Protein AF-A0A0K0D486-F1 (afdb_monomer_lite)

InterPro domains:
  IPR005821 Ion transport domain [PF00520] (15-83)
  IPR005821 Ion transport domain [PF00520] (132-305)
  IPR027359 Voltage-dependent channel domain superfamily [G3DSA:1.20.120.350] (118-205)
  IPR028823 Sodium leak channel NALCN [PTHR46141] (129-324)

Secondary structure (DSSP, 8-state):
------HHHH-SSS--SSHHHHHHHHHHHHTTSSHHHHHHHHHHHS-HHHHHHHHHHHIIIIIIIIHHHHHHHHHHHHHHHHHHHHHHHTTS---PPP--PPPP---SS--------------STHHHHHHHHHHHHHHHHHHHHHHHH-HHHHTTSHHHHHHHHHHHHHHHHTSHHHHTTTSSHHHHHGGGGGGGGG-HHHHHHHHHHT-TTHHHHHHHHHHHHHHHHHHHHHHHHHTT-TT-GGGSS--SS-HHHHHHHHHHHS-TTTHHHHHHHHHHHHHHIIIIIHHHHHHHHHHHHSPPHHHHHHHHHHHHHHHHHHHHHHHHHHHTT-

Radius of gyration: 29.39 Å; chains: 1; bounding box: 69×77×77 Å

Sequence (334 aa):
MRLNLNAKAEGFYGMFNDFGASVFTVYLAASEEGWVYVLYDCMDSLPSHLAFVYFLTLIFFLAWLVKNVFIAVITETFAEIRVQFSEMWQKKDVTLDEEFGQRLEKYDDGWRLIRLDADVNYEGPKHALQTVGFTLLFNLECLIKISCYGLRNFLRRGIFKFEMILCIGSSINAIKYFYDRNYFTYFQAFRLLRLIKASPILEDFVWKIFSPGKKLGGLVIFTITFVIIASAISLQLFYAVPNLYHFHTFPQEGWTDFVVEVLRATDDKLVPFVAIYFVAYHLFVTLIVLSLFVAVILDNLEMDEELKKVKQLRAREAVRDFYEFLFLLEQRKS

Structure (mmCIF, N/CA/C/O backbone):
data_AF-A0A0K0D486-F1
#
_entry.id   AF-A0A0K0D486-F1
#
loop_
_atom_site.group_PDB
_atom_site.id
_atom_site.type_symbol
_atom_site.label_atom_id
_atom_site.label_alt_id
_atom_site.label_comp_id
_atom_site.label_asym_id
_atom_site.label_entity_id
_atom_site.label_seq_id
_atom_site.pdbx_PDB_ins_code
_atom_site.Cartn_x
_atom_site.Cartn_y
_atom_site.Cartn_z
_atom_site.occupancy
_atom_site.B_iso_or_equiv
_atom_site.auth_seq_id
_atom_site.auth_comp_id
_atom_site.auth_asym_id
_atom_site.auth_atom_id
_atom_site.pdbx_PDB_model_num
ATOM 1 N N . MET A 1 1 ? 13.318 -0.871 -41.758 1.00 37.50 1 MET A N 1
ATOM 2 C CA . MET A 1 1 ? 14.575 -0.235 -41.308 1.00 37.50 1 MET A CA 1
ATOM 3 C C . MET A 1 1 ? 14.602 -0.401 -39.794 1.00 37.50 1 MET A C 1
ATOM 5 O O . MET A 1 1 ? 13.698 0.121 -39.161 1.00 37.50 1 MET A O 1
ATOM 9 N N . ARG A 1 2 ? 15.489 -1.228 -39.217 1.00 39.44 2 ARG A N 1
ATOM 10 C CA . ARG A 1 2 ? 15.592 -1.333 -37.747 1.00 39.44 2 ARG A CA 1
ATOM 11 C C . ARG A 1 2 ? 16.370 -0.114 -37.259 1.00 39.44 2 ARG A C 1
ATOM 13 O O . ARG A 1 2 ? 17.530 0.040 -37.631 1.00 39.44 2 ARG A O 1
ATOM 20 N N . LEU A 1 3 ? 15.712 0.771 -36.520 1.00 50.53 3 LEU A N 1
ATOM 21 C CA . LEU A 1 3 ? 16.379 1.874 -35.837 1.00 50.53 3 LEU A CA 1
ATOM 22 C C . LEU A 1 3 ? 17.171 1.256 -34.681 1.00 50.53 3 LEU A C 1
ATOM 24 O O . LEU A 1 3 ? 16.592 0.584 -33.839 1.00 50.53 3 LEU A O 1
ATOM 28 N N . ASN A 1 4 ? 18.495 1.397 -34.700 1.00 49.31 4 ASN A N 1
ATOM 29 C CA . ASN A 1 4 ? 19.362 0.929 -33.622 1.00 49.31 4 ASN A CA 1
ATOM 30 C C . ASN A 1 4 ? 19.390 2.025 -32.550 1.00 49.31 4 ASN A C 1
ATOM 32 O O . ASN A 1 4 ? 20.193 2.957 -32.633 1.00 49.31 4 ASN A O 1
ATOM 36 N N . LEU A 1 5 ? 18.419 1.985 -31.642 1.00 58.84 5 LEU A N 1
ATOM 37 C CA . LEU A 1 5 ? 18.292 2.936 -30.546 1.00 58.84 5 LEU A CA 1
ATOM 38 C C . LEU A 1 5 ? 19.016 2.372 -29.317 1.00 58.84 5 LEU A C 1
ATOM 40 O O . LEU A 1 5 ? 18.973 1.180 -29.036 1.00 58.84 5 LEU A O 1
ATOM 44 N N . ASN A 1 6 ? 19.729 3.235 -28.594 1.00 62.09 6 ASN A N 1
ATOM 45 C CA . ASN A 1 6 ? 20.376 2.852 -27.338 1.00 62.09 6 ASN A CA 1
ATOM 46 C C . ASN A 1 6 ? 19.300 2.623 -26.255 1.00 62.09 6 ASN A C 1
ATOM 48 O O . ASN A 1 6 ? 18.245 3.252 -26.315 1.00 62.09 6 ASN A O 1
ATOM 52 N N . ALA A 1 7 ? 19.563 1.804 -25.231 1.00 59.50 7 ALA A N 1
ATOM 53 C CA . ALA A 1 7 ? 18.583 1.441 -24.194 1.00 59.50 7 ALA A CA 1
ATOM 54 C C . ALA A 1 7 ? 17.940 2.652 -23.485 1.00 59.50 7 ALA A C 1
ATOM 56 O O . ALA A 1 7 ? 16.775 2.629 -23.091 1.00 59.50 7 ALA A O 1
ATOM 57 N N . LYS A 1 8 ? 18.677 3.765 -23.407 1.00 61.06 8 LYS A N 1
ATOM 58 C CA . LYS A 1 8 ? 18.183 5.055 -22.905 1.00 61.06 8 LYS A CA 1
ATOM 59 C C . LYS A 1 8 ? 17.088 5.692 -23.767 1.00 61.06 8 LYS A C 1
ATOM 61 O O . LYS A 1 8 ? 16.256 6.415 -23.232 1.00 61.06 8 LYS A O 1
ATOM 66 N N . ALA A 1 9 ? 17.094 5.436 -25.074 1.00 56.25 9 ALA A N 1
ATOM 67 C CA . ALA A 1 9 ? 16.133 5.966 -26.037 1.00 56.25 9 ALA A CA 1
ATOM 68 C C . ALA A 1 9 ? 14.899 5.062 -26.217 1.00 56.25 9 ALA A C 1
ATOM 70 O O . ALA A 1 9 ? 13.822 5.583 -26.486 1.00 56.25 9 ALA A O 1
ATOM 71 N N . GLU A 1 10 ? 15.033 3.742 -26.043 1.00 60.53 10 GLU A N 1
ATOM 72 C CA . GLU A 1 10 ? 13.899 2.796 -26.097 1.00 60.53 10 GLU A CA 1
ATOM 73 C C . GLU A 1 10 ? 13.124 2.738 -24.769 1.00 60.53 10 GLU A C 1
ATOM 75 O O . GLU A 1 10 ? 11.923 2.492 -24.753 1.00 60.53 10 GLU A O 1
ATOM 80 N N . GLY A 1 11 ? 13.785 3.053 -23.648 1.00 61.91 11 GLY A N 1
ATOM 81 C CA . GLY A 1 11 ? 13.233 2.839 -22.315 1.00 61.91 11 GLY A CA 1
ATOM 82 C C . GLY A 1 11 ? 13.546 1.444 -21.793 1.00 61.91 11 GLY A C 1
ATOM 83 O O . GLY A 1 11 ? 13.617 0.481 -22.542 1.00 61.91 11 GLY A O 1
ATOM 84 N N . PHE A 1 12 ? 13.727 1.330 -20.477 1.00 67.38 12 PHE A N 1
ATOM 85 C CA . PHE A 1 12 ? 14.060 0.058 -19.822 1.00 67.38 12 PHE A CA 1
ATOM 86 C C . PHE A 1 12 ? 12.856 -0.901 -19.690 1.00 67.38 12 PHE A C 1
ATOM 88 O O . PHE A 1 12 ? 12.951 -1.914 -19.000 1.00 67.38 12 PHE A O 1
ATOM 95 N N . TYR A 1 13 ? 11.730 -0.591 -20.338 1.00 65.50 13 TYR A N 1
ATOM 96 C CA . TYR A 1 13 ? 10.534 -1.428 -20.383 1.00 65.50 13 TYR A CA 1
ATOM 97 C C . TYR A 1 13 ? 10.581 -2.406 -21.552 1.00 65.50 13 TYR A C 1
ATOM 99 O O . TYR A 1 13 ? 11.042 -2.061 -22.634 1.00 65.50 13 TYR A O 1
ATOM 107 N N . GLY A 1 14 ? 10.081 -3.627 -21.343 1.00 66.19 14 GLY A N 1
ATOM 108 C CA . GLY A 1 14 ? 9.908 -4.593 -22.433 1.00 66.19 14 GLY A CA 1
ATOM 109 C C . GLY A 1 14 ? 11.208 -5.068 -23.083 1.00 66.19 14 GLY A C 1
ATOM 110 O O . GLY A 1 14 ? 11.180 -5.617 -24.183 1.00 66.19 14 GLY A O 1
ATOM 111 N N . MET A 1 15 ? 12.354 -4.880 -22.423 1.00 78.56 15 MET A N 1
ATOM 112 C CA . MET A 1 15 ? 13.649 -5.271 -22.968 1.00 78.56 15 MET A CA 1
ATOM 113 C C . MET A 1 15 ? 13.912 -6.759 -22.727 1.00 78.56 15 MET A C 1
ATOM 115 O O . MET A 1 15 ? 14.294 -7.175 -21.635 1.00 78.56 15 MET A O 1
ATOM 119 N N . PHE A 1 16 ? 13.775 -7.562 -23.783 1.00 83.19 16 PHE A N 1
ATOM 120 C CA . PHE A 1 16 ? 14.087 -8.999 -23.780 1.00 83.19 16 PHE A CA 1
ATOM 121 C C . PHE A 1 16 ? 15.398 -9.335 -24.518 1.00 83.19 16 PHE A C 1
ATOM 123 O O . PHE A 1 16 ? 15.626 -10.484 -24.890 1.00 83.19 16 PHE A O 1
ATOM 130 N N . ASN A 1 17 ? 16.259 -8.336 -24.738 1.00 82.50 17 ASN A N 1
ATOM 131 C CA . ASN A 1 17 ? 17.483 -8.468 -25.539 1.00 82.50 17 ASN A CA 1
ATOM 132 C C . ASN A 1 17 ? 18.619 -9.180 -24.786 1.00 82.50 17 ASN A C 1
ATOM 134 O O . ASN A 1 17 ? 19.367 -9.949 -25.383 1.00 82.50 17 ASN A O 1
ATOM 138 N N . ASP A 1 18 ? 18.711 -8.948 -23.475 1.00 85.50 18 ASP A N 1
ATOM 139 C CA . ASP A 1 18 ? 19.720 -9.525 -22.589 1.00 85.50 18 ASP A CA 1
ATOM 140 C C . ASP A 1 18 ? 19.056 -10.236 -21.412 1.00 85.50 18 ASP A C 1
ATOM 142 O O . ASP A 1 18 ? 17.986 -9.833 -20.950 1.00 85.50 18 ASP A O 1
ATOM 146 N N . PHE A 1 19 ? 19.725 -11.251 -20.856 1.00 86.50 19 PHE A N 1
ATOM 147 C CA . PHE A 1 19 ? 19.196 -11.994 -19.708 1.00 86.50 19 PHE A CA 1
ATOM 148 C C . PHE A 1 19 ? 18.870 -11.069 -18.524 1.00 86.50 19 PHE A C 1
ATOM 150 O O . PHE A 1 19 ? 17.765 -11.129 -17.991 1.00 86.50 19 PHE A O 1
ATOM 157 N N . GLY A 1 20 ? 19.779 -10.157 -18.160 1.00 85.25 20 GLY A N 1
ATOM 158 C CA . GLY A 1 20 ? 19.555 -9.221 -17.052 1.00 85.25 20 GLY A CA 1
ATOM 159 C C . GLY A 1 20 ? 18.366 -8.280 -17.283 1.00 85.25 20 GLY A C 1
ATOM 160 O O . GLY A 1 20 ? 17.543 -8.103 -16.387 1.00 85.25 20 GLY A O 1
ATOM 161 N N . ALA A 1 21 ? 18.231 -7.739 -18.497 1.00 84.25 21 ALA A N 1
ATOM 162 C CA . ALA A 1 21 ? 17.115 -6.870 -18.869 1.00 84.25 21 ALA A CA 1
ATOM 163 C C . ALA A 1 21 ? 15.776 -7.634 -18.902 1.00 84.25 21 ALA A C 1
ATOM 165 O O . ALA A 1 21 ? 14.756 -7.119 -18.440 1.00 84.25 21 ALA A O 1
ATOM 166 N N . SER A 1 22 ? 15.800 -8.895 -19.354 1.00 90.31 22 SER A N 1
ATOM 167 C CA . SER A 1 22 ? 14.622 -9.769 -19.367 1.00 90.31 22 SER A CA 1
ATOM 168 C C . SER A 1 22 ? 14.144 -10.103 -17.952 1.00 90.31 22 SER A C 1
ATOM 170 O O . SER A 1 22 ? 12.954 -9.997 -17.670 1.00 90.31 22 SER A O 1
ATOM 172 N N . VAL A 1 23 ? 15.064 -10.415 -17.030 1.00 90.62 23 VAL A N 1
ATOM 173 C CA . VAL A 1 23 ? 14.745 -10.674 -15.618 1.00 90.62 23 VAL A CA 1
ATOM 174 C C . VAL A 1 23 ? 14.181 -9.419 -14.957 1.00 90.62 23 VAL A C 1
ATOM 176 O O . VAL A 1 23 ? 13.196 -9.506 -14.228 1.00 90.62 23 VAL A O 1
ATOM 179 N N . PHE A 1 24 ? 14.762 -8.251 -15.239 1.00 89.94 24 PHE A N 1
ATOM 180 C CA . PHE A 1 24 ? 14.253 -6.980 -14.734 1.00 89.94 24 PHE A CA 1
ATOM 181 C C . PHE A 1 24 ? 12.835 -6.695 -15.250 1.00 89.94 24 PHE A C 1
ATOM 183 O O . PHE A 1 24 ? 11.946 -6.426 -14.450 1.00 89.94 24 PHE A O 1
ATOM 190 N N . THR A 1 25 ? 12.582 -6.866 -16.550 1.00 89.56 25 THR A N 1
ATOM 191 C CA . THR A 1 25 ? 11.247 -6.697 -17.151 1.00 89.56 25 THR A CA 1
ATOM 192 C C . THR A 1 25 ? 10.221 -7.667 -16.556 1.00 89.56 25 THR A C 1
ATOM 194 O O . THR A 1 25 ? 9.106 -7.262 -16.232 1.00 89.56 25 THR A O 1
ATOM 197 N N . VAL A 1 26 ? 10.589 -8.939 -16.362 1.00 92.19 26 VAL A N 1
ATOM 198 C CA . VAL A 1 26 ? 9.729 -9.942 -15.708 1.00 92.19 26 VAL A CA 1
ATOM 199 C C . VAL A 1 26 ? 9.422 -9.550 -14.265 1.00 92.19 26 VAL A C 1
ATOM 201 O O . VAL A 1 26 ? 8.288 -9.713 -13.824 1.00 92.19 26 VAL A O 1
ATOM 204 N N . TYR A 1 27 ? 10.401 -9.010 -13.540 1.00 91.50 27 TYR A N 1
ATOM 205 C CA . TYR A 1 27 ? 10.202 -8.521 -12.180 1.00 91.50 27 TYR A CA 1
ATOM 206 C C . TYR A 1 27 ? 9.243 -7.323 -12.123 1.00 91.50 27 TYR A C 1
ATOM 208 O O . TYR A 1 27 ? 8.318 -7.344 -11.313 1.00 91.50 27 TYR A O 1
ATOM 216 N N . LEU A 1 28 ? 9.414 -6.324 -13.000 1.00 89.62 28 LEU A N 1
ATOM 217 C CA . LEU A 1 28 ? 8.472 -5.202 -13.115 1.00 89.62 28 LEU A CA 1
ATOM 218 C C . LEU A 1 28 ? 7.064 -5.708 -13.459 1.00 89.62 28 LEU A C 1
ATOM 220 O O . LEU A 1 28 ? 6.081 -5.267 -12.880 1.00 89.62 28 LEU A O 1
ATOM 224 N N . ALA A 1 29 ? 6.952 -6.699 -14.348 1.00 90.50 29 ALA A N 1
ATOM 225 C CA . ALA A 1 29 ? 5.653 -7.267 -14.680 1.00 90.50 29 ALA A CA 1
ATOM 226 C C . ALA A 1 29 ? 5.013 -8.016 -13.494 1.00 90.50 29 ALA A C 1
ATOM 228 O O . ALA A 1 29 ? 3.814 -7.895 -13.245 1.00 90.50 29 ALA A O 1
ATOM 229 N N . ALA A 1 30 ? 5.816 -8.760 -12.729 1.00 90.81 30 ALA A N 1
ATOM 230 C CA . ALA A 1 30 ? 5.373 -9.512 -11.558 1.00 90.81 30 ALA A CA 1
ATOM 231 C C . ALA A 1 30 ? 4.921 -8.623 -10.385 1.00 90.81 30 ALA A C 1
ATOM 233 O O . ALA A 1 30 ? 4.213 -9.111 -9.503 1.00 90.81 30 ALA A O 1
ATOM 234 N N . SER A 1 31 ? 5.292 -7.336 -10.360 1.00 88.94 31 SER A N 1
ATOM 235 C CA . SER A 1 31 ? 4.777 -6.383 -9.370 1.00 88.94 31 SER A CA 1
ATOM 236 C C . SER A 1 31 ? 3.375 -5.862 -9.688 1.00 88.94 31 SER A C 1
ATOM 238 O O . SER A 1 31 ? 2.850 -5.086 -8.898 1.00 88.94 31 SER A O 1
ATOM 240 N N . GLU A 1 32 ? 2.774 -6.289 -10.805 1.00 89.56 32 GLU A N 1
ATOM 241 C CA . GLU A 1 32 ? 1.428 -5.897 -11.252 1.00 89.56 32 GLU A CA 1
ATOM 242 C C . GLU A 1 32 ? 1.313 -4.414 -11.657 1.00 89.56 32 GLU A C 1
ATOM 244 O O . GLU A 1 32 ? 0.209 -3.905 -11.837 1.00 89.56 32 GLU A O 1
ATOM 249 N N . GLU A 1 33 ? 2.441 -3.743 -11.908 1.00 86.06 33 GLU A N 1
ATOM 250 C CA . GLU A 1 33 ? 2.504 -2.354 -12.381 1.00 86.06 33 GLU A CA 1
ATOM 251 C C . GLU A 1 33 ? 3.173 -2.286 -13.760 1.00 86.06 33 GLU A C 1
ATOM 253 O O . GLU A 1 33 ? 4.167 -2.960 -14.013 1.00 86.06 33 GLU A O 1
ATOM 258 N N . GLY A 1 34 ? 2.597 -1.527 -14.698 1.00 83.19 34 GLY A N 1
ATOM 259 C CA . GLY A 1 34 ? 3.157 -1.325 -16.045 1.00 83.19 34 GLY A CA 1
ATOM 260 C C . GLY A 1 34 ? 3.184 -2.555 -16.974 1.00 83.19 34 GLY A C 1
ATOM 261 O O . GLY A 1 34 ? 3.457 -2.420 -18.165 1.00 83.19 34 GLY A O 1
ATOM 262 N N . TRP A 1 35 ? 2.852 -3.755 -16.484 1.00 89.69 35 TRP A N 1
ATOM 263 C CA . TRP A 1 35 ? 2.901 -5.007 -17.257 1.00 89.69 35 TRP A CA 1
ATOM 264 C C . TRP A 1 35 ? 1.958 -5.037 -18.465 1.00 89.69 35 TRP A C 1
ATOM 266 O O . TRP A 1 35 ? 2.254 -5.693 -19.461 1.00 89.69 35 TRP A O 1
ATOM 276 N N . VAL A 1 36 ? 0.834 -4.318 -18.386 1.00 90.38 36 VAL A N 1
ATOM 277 C CA . VAL A 1 36 ? -0.156 -4.229 -19.467 1.00 90.38 36 VAL A CA 1
ATOM 278 C C . VAL A 1 36 ? 0.420 -3.479 -20.670 1.00 90.38 36 VAL A C 1
ATOM 280 O O . VAL A 1 36 ? 0.192 -3.890 -21.804 1.00 90.38 36 VAL A O 1
ATOM 283 N N . TYR A 1 37 ? 1.216 -2.432 -20.433 1.00 87.12 37 TYR A N 1
ATOM 284 C CA . TYR A 1 37 ? 1.894 -1.694 -21.499 1.00 87.12 37 TYR A CA 1
ATOM 285 C C . TYR A 1 37 ? 2.900 -2.592 -22.227 1.00 87.12 37 TYR A C 1
ATOM 287 O O . TYR A 1 37 ? 2.850 -2.712 -23.447 1.00 87.12 37 TYR A O 1
ATOM 295 N N . VAL A 1 38 ? 3.712 -3.344 -21.473 1.00 88.44 38 VAL A N 1
ATOM 296 C CA . VAL A 1 38 ? 4.667 -4.307 -22.049 1.00 88.44 38 VAL A CA 1
ATOM 297 C C . VAL A 1 38 ? 3.958 -5.434 -22.809 1.00 88.44 38 VAL A C 1
ATOM 299 O O . VAL A 1 38 ? 4.437 -5.877 -23.854 1.00 88.44 38 VAL A O 1
ATOM 302 N N . LEU A 1 39 ? 2.809 -5.905 -22.312 1.00 91.00 39 LEU A N 1
ATOM 303 C CA . LEU A 1 39 ? 1.981 -6.879 -23.021 1.00 91.00 39 LEU A CA 1
ATOM 304 C C . LEU A 1 39 ? 1.520 -6.326 -24.374 1.00 91.00 39 LEU A C 1
ATOM 306 O O . LEU A 1 39 ? 1.655 -7.031 -25.373 1.00 91.00 39 LEU A O 1
ATOM 310 N N . TYR A 1 40 ? 0.990 -5.101 -24.418 1.00 89.94 40 TYR A N 1
ATOM 311 C CA . TYR A 1 40 ? 0.524 -4.501 -25.670 1.00 89.94 40 TYR A CA 1
ATOM 312 C C . TYR A 1 40 ? 1.662 -4.326 -26.679 1.00 89.94 40 TYR A C 1
ATOM 314 O O . TYR A 1 40 ? 1.516 -4.766 -27.818 1.00 89.94 40 TYR A O 1
ATOM 322 N N . ASP A 1 41 ? 2.829 -3.846 -26.246 1.00 87.88 41 ASP A N 1
ATOM 323 C CA . ASP A 1 41 ? 4.009 -3.736 -27.115 1.00 87.88 41 ASP A CA 1
ATOM 324 C C . ASP A 1 41 ? 4.441 -5.104 -27.681 1.00 87.88 41 ASP A C 1
ATOM 326 O O . ASP A 1 41 ? 4.816 -5.238 -28.854 1.00 87.88 41 ASP A O 1
ATOM 330 N N . CYS A 1 42 ? 4.346 -6.161 -26.864 1.00 89.25 42 CYS A N 1
ATOM 331 C CA . CYS A 1 42 ? 4.612 -7.529 -27.305 1.00 89.25 42 CYS A CA 1
ATOM 332 C C . CYS A 1 42 ? 3.542 -8.048 -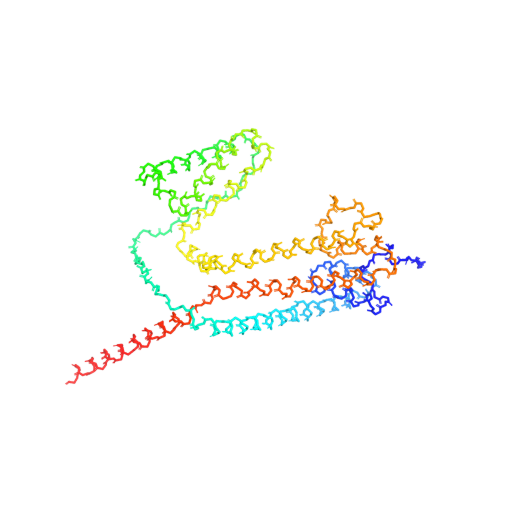28.272 1.00 89.25 42 CYS A C 1
ATOM 334 O O . CYS A 1 42 ? 3.883 -8.767 -29.207 1.00 89.25 42 CYS A O 1
ATOM 336 N N . MET A 1 43 ? 2.265 -7.714 -28.074 1.00 90.81 43 MET A N 1
ATOM 337 C CA . MET A 1 43 ? 1.172 -8.122 -28.967 1.00 90.81 43 MET A CA 1
ATOM 338 C C . MET A 1 43 ? 1.262 -7.462 -30.345 1.00 90.81 43 MET A C 1
ATOM 340 O O . MET A 1 43 ? 0.871 -8.088 -31.330 1.00 90.81 43 MET A O 1
ATOM 344 N N . ASP A 1 44 ? 1.800 -6.245 -30.414 1.00 90.12 44 ASP A N 1
ATOM 345 C CA . ASP A 1 44 ? 2.035 -5.535 -31.673 1.00 90.12 44 ASP A CA 1
ATOM 346 C C . ASP A 1 44 ? 3.274 -6.064 -32.418 1.00 90.12 44 ASP A C 1
ATOM 348 O O . ASP A 1 44 ? 3.353 -5.993 -33.647 1.00 90.12 44 ASP A O 1
ATOM 352 N N . SER A 1 45 ? 4.235 -6.641 -31.687 1.00 86.69 45 SER A N 1
ATOM 353 C CA . SER A 1 45 ? 5.515 -7.117 -32.236 1.00 86.69 45 SER A CA 1
ATOM 354 C C . SER A 1 45 ? 5.568 -8.625 -32.524 1.00 86.69 45 SER A C 1
ATOM 356 O O . SER A 1 45 ? 6.324 -9.069 -33.391 1.00 86.69 45 SER A O 1
ATOM 358 N N . LEU A 1 46 ? 4.805 -9.433 -31.787 1.00 87.75 46 LEU A N 1
ATOM 359 C CA . LEU A 1 46 ? 4.800 -10.901 -31.818 1.00 87.75 46 LEU A CA 1
ATOM 360 C C . LEU A 1 46 ? 3.375 -11.425 -32.058 1.00 87.75 46 LEU A C 1
ATOM 362 O O . LEU A 1 46 ? 2.408 -10.682 -31.914 1.00 87.75 46 LEU A O 1
ATOM 366 N N . PRO A 1 47 ? 3.189 -12.718 -32.394 1.00 91.94 47 PRO A N 1
ATOM 367 C CA . PRO A 1 47 ? 1.852 -13.290 -32.487 1.00 91.94 47 PRO A CA 1
ATOM 368 C C . PRO A 1 47 ? 1.063 -13.069 -31.188 1.00 91.94 47 PRO A C 1
ATOM 370 O O . PRO A 1 47 ? 1.432 -13.580 -30.130 1.00 91.94 47 PRO A O 1
ATOM 373 N N . SER A 1 48 ? -0.043 -12.328 -31.287 1.00 91.56 48 SER A N 1
ATOM 374 C CA . SER A 1 48 ? -0.811 -11.811 -30.145 1.00 91.56 48 SER A CA 1
ATOM 375 C C . SER A 1 48 ? -1.210 -12.878 -29.121 1.00 91.56 48 SER A C 1
ATOM 377 O O . SER A 1 48 ? -1.125 -12.653 -27.916 1.00 91.56 48 SER A O 1
ATOM 379 N N . HIS A 1 49 ? -1.583 -14.072 -29.585 1.00 91.50 49 HIS A N 1
ATOM 380 C CA . HIS A 1 49 ? -1.941 -15.198 -28.722 1.00 91.50 49 HIS A CA 1
ATOM 381 C C . HIS A 1 49 ? -0.772 -15.691 -27.851 1.00 91.50 49 HIS A C 1
ATOM 383 O O . HIS A 1 49 ? -0.998 -16.073 -26.706 1.00 91.50 49 HIS A O 1
ATOM 389 N N . LEU A 1 50 ? 0.469 -15.663 -28.351 1.00 91.38 50 LEU A N 1
ATOM 390 C CA . LEU A 1 50 ? 1.645 -16.091 -27.584 1.00 91.38 50 LEU A CA 1
ATOM 391 C C . LEU A 1 50 ? 1.992 -15.077 -26.496 1.00 91.38 50 LEU A C 1
ATOM 393 O O . LEU A 1 50 ? 2.220 -15.473 -25.355 1.00 91.38 50 LEU A O 1
ATOM 397 N N . ALA A 1 51 ? 1.980 -13.783 -26.834 1.00 91.38 51 ALA A N 1
ATOM 398 C CA . ALA A 1 51 ? 2.201 -12.709 -25.868 1.00 91.38 51 ALA A CA 1
ATOM 399 C C . ALA A 1 51 ? 1.144 -12.756 -24.753 1.00 91.38 51 ALA A C 1
ATOM 401 O O . ALA A 1 51 ? 1.485 -12.757 -23.571 1.00 91.38 51 ALA A O 1
ATOM 402 N N . PHE A 1 52 ? -0.131 -12.908 -25.121 1.00 93.38 52 PHE A N 1
ATOM 403 C CA . PHE A 1 52 ? -1.223 -13.020 -24.158 1.00 93.38 52 PHE A CA 1
ATOM 404 C C . PHE A 1 52 ? -1.057 -14.219 -23.212 1.00 93.38 52 PHE A C 1
ATOM 406 O O . PHE A 1 52 ? -1.131 -14.057 -21.995 1.00 93.38 52 PHE A O 1
ATOM 413 N N . VAL A 1 53 ? -0.785 -15.417 -23.745 1.00 95.12 53 VAL A N 1
ATOM 414 C CA . VAL A 1 53 ? -0.592 -16.626 -22.922 1.00 95.12 53 VAL A CA 1
ATOM 415 C C . VAL A 1 53 ? 0.627 -16.489 -22.005 1.00 95.12 53 VAL A C 1
ATOM 417 O O . VAL A 1 53 ? 0.562 -16.876 -20.836 1.00 95.12 53 VAL A O 1
ATOM 420 N N . TYR A 1 54 ? 1.723 -15.907 -22.496 1.00 94.06 54 TYR A N 1
ATOM 421 C CA . TYR A 1 54 ? 2.922 -15.669 -21.697 1.00 94.06 54 TYR A CA 1
ATOM 422 C C . TYR A 1 54 ? 2.641 -14.754 -20.498 1.00 94.06 54 TYR A C 1
ATOM 424 O O . TYR A 1 54 ? 2.889 -15.149 -19.361 1.00 94.06 54 TYR A O 1
ATOM 432 N N . PHE A 1 55 ? 2.065 -13.568 -20.713 1.00 94.06 55 PHE A N 1
ATOM 433 C CA . PHE A 1 55 ? 1.808 -12.636 -19.611 1.00 94.06 55 PHE A CA 1
ATOM 434 C C . PHE A 1 55 ? 0.719 -13.138 -18.659 1.00 94.06 55 PHE A C 1
ATOM 436 O O . PHE A 1 55 ? 0.855 -12.976 -17.449 1.00 94.06 55 PHE A O 1
ATOM 443 N N . LEU A 1 56 ? -0.318 -13.816 -19.160 1.00 94.12 56 LEU A N 1
ATOM 444 C CA . LEU A 1 56 ? -1.354 -14.393 -18.301 1.00 94.12 56 LEU A CA 1
ATOM 445 C C . LEU A 1 56 ? -0.773 -15.443 -17.341 1.00 94.12 56 LEU A C 1
ATOM 447 O O . LEU A 1 56 ? -1.071 -15.433 -16.146 1.00 94.12 56 LEU A O 1
ATOM 451 N N . THR A 1 57 ? 0.081 -16.335 -17.852 1.00 94.75 57 THR A N 1
ATOM 452 C CA . THR A 1 57 ? 0.749 -17.349 -17.021 1.00 94.75 57 THR A CA 1
ATOM 453 C C . THR A 1 57 ? 1.768 -16.721 -16.069 1.00 94.75 57 THR A C 1
ATOM 455 O O . THR A 1 57 ? 1.814 -17.105 -14.901 1.00 94.75 57 THR A O 1
ATOM 458 N N . LEU A 1 58 ? 2.524 -15.713 -16.518 1.00 94.06 58 LEU A N 1
ATOM 459 C CA . LEU A 1 58 ? 3.468 -14.961 -15.688 1.00 94.06 58 LEU A CA 1
ATOM 460 C C . LEU A 1 58 ? 2.774 -14.324 -14.479 1.00 94.06 58 LEU A C 1
ATOM 462 O O . LEU A 1 58 ? 3.223 -14.528 -13.352 1.00 94.06 58 LEU A O 1
ATOM 466 N N . ILE A 1 59 ? 1.669 -13.602 -14.689 1.00 93.94 59 ILE A N 1
ATOM 467 C CA . ILE A 1 59 ? 0.923 -12.942 -13.607 1.00 93.94 59 ILE A CA 1
ATOM 468 C C . ILE A 1 59 ? 0.323 -13.978 -12.651 1.00 93.94 59 ILE A C 1
ATOM 470 O O . ILE A 1 59 ? 0.472 -13.855 -11.435 1.00 93.94 59 ILE A O 1
ATOM 474 N N . PHE A 1 60 ? -0.282 -15.045 -13.178 1.00 93.38 60 PHE A N 1
ATOM 475 C CA . PHE A 1 60 ? -0.856 -16.102 -12.347 1.00 93.38 60 PHE A CA 1
ATOM 476 C C . PHE A 1 60 ? 0.182 -16.748 -11.412 1.00 93.38 60 PHE A C 1
ATOM 478 O O . PHE A 1 60 ? -0.062 -16.889 -10.212 1.00 93.38 60 PHE A O 1
ATOM 485 N N . PHE A 1 61 ? 1.358 -17.118 -11.929 1.00 93.25 61 PHE A N 1
ATOM 486 C CA . PHE A 1 61 ? 2.375 -17.792 -11.119 1.00 93.25 61 PHE A CA 1
ATOM 487 C C . PHE A 1 61 ? 3.193 -16.827 -10.254 1.00 93.25 61 PHE A C 1
ATOM 489 O O . PHE A 1 61 ? 3.364 -17.086 -9.065 1.00 93.25 61 PHE A O 1
ATOM 496 N N . LEU A 1 62 ? 3.711 -15.725 -10.799 1.00 90.19 62 LEU A N 1
ATOM 497 C CA . LEU A 1 62 ? 4.622 -14.856 -10.046 1.00 90.19 62 LEU A CA 1
ATOM 498 C C . LEU A 1 62 ? 3.884 -13.892 -9.114 1.00 90.19 62 LEU A C 1
ATOM 500 O O . LEU A 1 62 ? 4.227 -13.800 -7.934 1.00 90.19 62 LEU A O 1
ATOM 504 N N . ALA A 1 63 ? 2.863 -13.199 -9.618 1.00 86.88 63 ALA A N 1
ATOM 505 C CA . ALA A 1 63 ? 2.166 -12.180 -8.841 1.00 86.88 63 ALA A CA 1
ATOM 506 C C . ALA A 1 63 ? 1.129 -12.782 -7.885 1.00 86.88 63 ALA A C 1
ATOM 508 O O . ALA A 1 63 ? 0.977 -12.316 -6.760 1.00 86.88 63 ALA A O 1
ATOM 509 N N . TRP A 1 64 ? 0.447 -13.852 -8.298 1.00 86.81 64 TRP A N 1
ATOM 510 C CA . TRP A 1 64 ? -0.612 -14.460 -7.491 1.00 86.81 64 TRP A CA 1
ATOM 511 C C . TRP A 1 64 ? -0.132 -15.595 -6.591 1.00 86.81 64 TRP A C 1
ATOM 513 O O . TRP A 1 64 ? -0.538 -15.667 -5.433 1.00 86.81 64 TRP A O 1
ATOM 523 N N . LEU A 1 65 ? 0.721 -16.492 -7.085 1.00 88.56 65 LEU A N 1
ATOM 524 C CA . LEU A 1 65 ? 1.189 -17.624 -6.284 1.00 88.56 65 LEU A CA 1
ATOM 525 C C . LEU A 1 65 ? 2.440 -17.252 -5.487 1.00 88.56 65 LEU A C 1
ATOM 527 O O . LEU A 1 65 ? 2.404 -17.251 -4.258 1.00 88.56 65 LEU A O 1
ATOM 531 N N . VAL A 1 66 ? 3.536 -16.902 -6.161 1.00 88.25 66 VAL A N 1
ATOM 532 C CA . VAL A 1 66 ? 4.842 -16.715 -5.508 1.00 88.25 66 VAL A CA 1
ATOM 533 C C . VAL A 1 66 ? 4.810 -15.573 -4.488 1.00 88.25 66 VAL A C 1
ATOM 535 O O . VAL A 1 66 ? 5.184 -15.791 -3.336 1.00 88.25 66 VAL A O 1
ATOM 538 N N . LYS A 1 67 ? 4.304 -14.387 -4.855 1.00 82.62 67 LYS A N 1
ATOM 539 C CA . LYS A 1 67 ? 4.169 -13.232 -3.940 1.00 82.62 67 LYS A CA 1
ATOM 540 C C . LYS A 1 67 ? 3.380 -13.583 -2.674 1.00 82.62 67 LYS A C 1
ATOM 542 O O . LYS A 1 67 ? 3.834 -13.289 -1.571 1.00 82.62 67 LYS A O 1
ATOM 547 N N . ASN A 1 68 ? 2.239 -14.258 -2.819 1.00 84.81 68 ASN A N 1
ATOM 548 C CA . ASN A 1 68 ? 1.392 -14.628 -1.684 1.00 84.81 68 ASN A CA 1
ATOM 549 C C . ASN A 1 68 ? 2.026 -15.713 -0.804 1.00 84.81 68 ASN A C 1
ATOM 551 O O . ASN A 1 68 ? 1.892 -15.647 0.416 1.00 84.81 68 ASN A O 1
ATOM 555 N N . VAL A 1 69 ? 2.762 -16.667 -1.388 1.00 89.31 69 VAL A N 1
ATOM 556 C CA . VAL A 1 69 ? 3.541 -17.654 -0.621 1.00 89.31 69 VAL A CA 1
ATOM 557 C C . VAL A 1 69 ? 4.622 -16.963 0.211 1.00 89.31 69 VAL A C 1
ATOM 559 O O . VAL A 1 69 ? 4.755 -17.262 1.394 1.00 89.31 69 VAL A O 1
ATOM 562 N N . PHE A 1 70 ? 5.356 -16.002 -0.359 1.00 83.56 70 PHE A N 1
ATOM 563 C CA . PHE A 1 70 ? 6.348 -15.236 0.402 1.00 83.56 70 PHE A CA 1
ATOM 564 C C . PHE A 1 70 ? 5.715 -14.441 1.545 1.00 83.56 70 PHE A C 1
ATOM 566 O O . PHE A 1 70 ? 6.233 -14.482 2.659 1.00 83.56 70 PHE A O 1
ATOM 573 N N . ILE A 1 71 ? 4.592 -13.759 1.296 1.00 82.19 71 ILE A N 1
ATOM 574 C CA . ILE A 1 71 ? 3.864 -13.030 2.344 1.00 82.19 71 ILE A CA 1
ATOM 575 C C . ILE A 1 71 ? 3.448 -13.991 3.463 1.00 82.19 71 ILE A C 1
ATOM 577 O O . ILE A 1 71 ? 3.708 -13.705 4.626 1.00 82.19 71 ILE A O 1
ATOM 581 N N . ALA A 1 72 ? 2.886 -15.156 3.124 1.00 85.19 72 ALA A N 1
ATOM 582 C CA . ALA A 1 72 ? 2.470 -16.157 4.103 1.00 85.19 72 ALA A CA 1
ATOM 583 C C . ALA A 1 72 ? 3.638 -16.659 4.969 1.00 85.19 72 ALA A C 1
ATOM 585 O O . ALA A 1 72 ? 3.534 -16.636 6.193 1.00 85.19 72 ALA A O 1
ATOM 586 N N . VAL A 1 73 ? 4.766 -17.035 4.356 1.00 87.50 73 VAL A N 1
ATOM 587 C CA . VAL A 1 73 ? 5.966 -17.501 5.078 1.00 87.50 73 VAL A CA 1
ATOM 588 C C . VAL A 1 73 ? 6.519 -16.408 5.994 1.00 87.50 73 VAL A C 1
ATOM 590 O O . VAL A 1 73 ? 6.865 -16.665 7.146 1.00 87.50 73 VAL A O 1
ATOM 593 N N . ILE A 1 74 ? 6.589 -15.163 5.518 1.00 83.44 74 ILE A N 1
ATOM 594 C CA . ILE A 1 74 ? 7.073 -14.047 6.337 1.00 83.44 74 ILE A CA 1
ATOM 595 C C . ILE A 1 74 ? 6.110 -13.775 7.499 1.00 83.44 74 ILE A C 1
ATOM 597 O O . ILE A 1 74 ? 6.552 -13.607 8.632 1.00 83.44 74 ILE A O 1
ATOM 601 N N . THR A 1 75 ? 4.799 -13.786 7.261 1.00 81.06 75 THR A N 1
ATOM 602 C CA . THR A 1 75 ? 3.798 -13.651 8.325 1.00 81.06 75 THR A CA 1
ATOM 603 C C . THR A 1 75 ? 3.912 -14.772 9.365 1.00 81.06 75 THR A C 1
ATOM 605 O O . THR A 1 75 ? 3.859 -14.477 10.557 1.00 81.06 75 THR A O 1
ATOM 608 N N . GLU A 1 76 ? 4.137 -16.020 8.947 1.00 84.00 76 GLU A N 1
ATOM 609 C CA . GLU A 1 76 ? 4.338 -17.165 9.846 1.00 84.00 76 GLU A CA 1
ATOM 610 C C . GLU A 1 76 ? 5.621 -17.020 10.677 1.00 84.00 76 GLU A C 1
ATOM 612 O O . GLU A 1 76 ? 5.570 -17.065 11.905 1.00 84.00 76 GLU A O 1
ATOM 617 N N . THR A 1 77 ? 6.757 -16.721 10.042 1.00 85.00 77 THR A N 1
ATOM 618 C CA . THR A 1 77 ? 8.025 -16.493 10.764 1.00 85.00 77 THR A CA 1
ATOM 619 C C . THR A 1 77 ? 7.947 -15.318 11.744 1.00 85.00 77 THR A C 1
ATOM 621 O O . THR A 1 77 ? 8.498 -15.391 12.841 1.00 85.00 77 THR A O 1
ATOM 624 N N . PHE A 1 78 ? 7.228 -14.238 11.416 1.00 75.25 78 PHE A N 1
ATOM 625 C CA . PHE A 1 78 ? 6.994 -13.147 12.367 1.00 75.25 78 PHE A CA 1
ATOM 626 C C . PHE A 1 78 ? 6.081 -13.554 13.523 1.00 75.25 78 PHE A C 1
ATOM 628 O O . PHE A 1 78 ? 6.313 -13.114 14.654 1.00 75.25 78 PHE A O 1
ATOM 635 N N . ALA A 1 79 ? 5.067 -14.383 13.267 1.00 73.81 79 ALA A N 1
ATOM 636 C CA . ALA A 1 79 ? 4.228 -14.941 14.319 1.00 73.81 79 ALA A CA 1
ATOM 637 C C . ALA A 1 79 ? 5.067 -15.799 15.281 1.00 73.81 79 ALA A C 1
ATOM 639 O O . ALA A 1 79 ? 4.985 -15.599 16.493 1.00 73.81 79 ALA A O 1
ATOM 640 N N . GLU A 1 80 ? 5.953 -16.654 14.761 1.00 81.44 80 GLU A N 1
ATOM 641 C CA . GLU A 1 80 ? 6.894 -17.450 15.562 1.00 81.44 80 GLU A CA 1
ATOM 642 C C . GLU A 1 80 ? 7.840 -16.575 16.393 1.00 81.44 80 GLU A C 1
ATOM 644 O O . GLU A 1 80 ? 7.937 -16.751 17.610 1.00 81.44 80 GLU A O 1
ATOM 649 N N . ILE A 1 81 ? 8.495 -15.587 15.768 1.00 76.69 81 ILE A N 1
ATOM 650 C CA . ILE A 1 81 ? 9.386 -14.641 16.458 1.00 76.69 81 ILE A CA 1
ATOM 651 C C . ILE A 1 81 ? 8.633 -13.959 17.603 1.00 76.69 81 ILE A C 1
ATOM 653 O O . ILE A 1 81 ? 9.146 -13.849 18.716 1.00 76.69 81 ILE A O 1
ATOM 657 N N . ARG A 1 82 ? 7.393 -13.521 17.368 1.00 69.06 82 ARG A N 1
ATOM 658 C CA . ARG A 1 82 ? 6.569 -12.890 18.401 1.00 69.06 82 ARG A CA 1
ATOM 659 C C . ARG A 1 82 ? 6.236 -13.850 19.538 1.00 69.06 82 ARG A C 1
ATOM 661 O O . ARG A 1 82 ? 6.284 -13.414 20.686 1.00 69.06 82 ARG A O 1
ATOM 668 N N . VAL A 1 83 ? 5.892 -15.106 19.252 1.00 69.81 83 VAL A N 1
ATOM 669 C CA . VAL A 1 83 ? 5.626 -16.121 20.287 1.00 69.81 83 VAL A CA 1
ATOM 670 C C . VAL A 1 83 ? 6.869 -16.321 21.148 1.00 69.81 83 VAL A C 1
ATOM 672 O O . VAL A 1 83 ? 6.776 -16.210 22.367 1.00 69.81 83 VAL A O 1
ATOM 675 N N . GLN A 1 84 ? 8.046 -16.458 20.535 1.00 74.25 84 GLN A N 1
ATOM 676 C CA . GLN A 1 84 ? 9.317 -16.553 21.258 1.00 74.25 84 GLN A CA 1
ATOM 677 C C . GLN A 1 84 ? 9.596 -15.310 22.110 1.00 74.25 84 GLN A C 1
ATOM 679 O O . GLN A 1 84 ? 9.975 -15.421 23.275 1.00 74.25 84 GLN A O 1
ATOM 684 N N . PHE A 1 85 ? 9.384 -14.107 21.566 1.00 68.56 85 PHE A N 1
ATOM 685 C CA . PHE A 1 85 ? 9.499 -12.872 22.342 1.00 68.56 85 PHE A CA 1
ATOM 686 C C . PHE A 1 85 ? 8.506 -12.860 23.506 1.00 68.56 85 PHE A C 1
ATOM 688 O O . PHE A 1 85 ? 8.896 -12.567 24.631 1.00 68.56 85 PHE A O 1
ATOM 695 N N . SER A 1 86 ? 7.249 -13.226 23.276 1.00 61.84 86 SER A N 1
ATOM 696 C CA . SER A 1 86 ? 6.243 -13.311 24.331 1.00 61.84 86 SER A CA 1
ATOM 697 C C . SER A 1 86 ? 6.677 -14.279 25.431 1.00 61.84 86 SER A C 1
ATOM 699 O O . SER A 1 86 ? 6.666 -13.898 26.593 1.00 61.84 86 SER A O 1
ATOM 701 N N . GLU A 1 87 ? 7.155 -15.478 25.097 1.00 68.06 87 GLU A N 1
ATOM 702 C CA . GLU A 1 87 ? 7.668 -16.460 26.063 1.00 68.06 87 GLU A CA 1
ATOM 703 C C . GLU A 1 87 ? 8.892 -15.948 26.841 1.00 68.06 87 GLU A C 1
ATOM 705 O O . GLU A 1 87 ? 9.006 -16.176 28.047 1.00 68.06 87 GLU A O 1
ATOM 710 N N . MET A 1 88 ? 9.784 -15.193 26.190 1.00 57.94 88 MET A N 1
ATOM 711 C CA . MET A 1 88 ? 10.922 -14.548 26.857 1.00 57.94 88 MET A CA 1
ATOM 712 C C . MET A 1 88 ? 10.488 -13.450 27.841 1.00 57.94 88 MET A C 1
ATOM 714 O O . MET A 1 88 ? 11.098 -13.297 28.903 1.00 57.94 88 MET A O 1
ATOM 718 N N . TRP A 1 89 ? 9.435 -12.697 27.514 1.00 52.66 89 TRP A N 1
ATOM 719 C CA . TRP A 1 89 ? 8.934 -11.576 28.319 1.00 52.66 89 TRP A CA 1
ATOM 720 C C . TRP A 1 89 ? 7.809 -11.966 29.296 1.00 52.66 89 TRP A C 1
ATOM 722 O O . TRP A 1 89 ? 7.568 -11.247 30.262 1.00 52.66 89 TRP A O 1
ATOM 732 N N . GLN A 1 90 ? 7.219 -13.158 29.165 1.00 47.00 90 GLN A N 1
ATOM 733 C CA . GLN A 1 90 ? 6.253 -13.743 30.109 1.00 47.00 90 GLN A CA 1
ATOM 734 C C . GLN A 1 90 ? 6.854 -14.041 31.497 1.00 47.00 90 GLN A C 1
ATOM 736 O O . GLN A 1 90 ? 6.124 -14.377 32.427 1.00 47.00 90 GLN A O 1
ATOM 741 N N . LYS A 1 91 ? 8.169 -13.851 31.703 1.00 44.88 91 LYS A N 1
ATOM 742 C CA . LYS A 1 91 ? 8.778 -13.846 33.047 1.00 44.88 91 LYS A CA 1
ATOM 743 C C . LYS A 1 91 ? 8.614 -12.531 33.821 1.00 44.88 91 LYS A C 1
ATOM 745 O O . LYS A 1 91 ? 8.991 -12.491 34.993 1.00 44.88 91 LYS A O 1
ATOM 750 N N . LYS A 1 92 ? 8.057 -11.473 33.226 1.00 41.06 92 LYS A N 1
ATOM 751 C CA . LYS A 1 92 ? 7.756 -10.211 33.918 1.00 41.06 92 LYS A CA 1
ATOM 752 C C . LYS A 1 92 ? 6.549 -9.523 33.285 1.00 41.06 92 LYS A C 1
ATOM 754 O O . LYS A 1 92 ? 6.697 -8.778 32.329 1.00 41.06 92 LYS A O 1
ATOM 759 N N . ASP A 1 93 ? 5.377 -9.838 33.828 1.00 33.94 93 ASP A N 1
ATOM 760 C CA . ASP A 1 93 ? 4.264 -8.925 34.137 1.00 33.94 93 ASP A CA 1
ATOM 761 C C . ASP A 1 93 ? 2.931 -9.667 34.004 1.00 33.94 93 ASP A C 1
ATOM 763 O O . ASP A 1 93 ? 2.304 -9.727 32.951 1.00 33.94 93 ASP A O 1
ATOM 767 N N . VAL A 1 94 ? 2.488 -10.228 35.131 1.00 39.06 94 VAL A N 1
ATOM 768 C CA . VAL A 1 94 ? 1.083 -10.570 35.352 1.00 39.06 94 VAL A CA 1
ATOM 769 C C . VAL A 1 94 ? 0.411 -9.284 35.815 1.00 39.06 94 VAL A C 1
ATOM 771 O O . VAL A 1 94 ? 0.680 -8.811 36.919 1.00 39.06 94 VAL A O 1
ATOM 774 N N . THR A 1 95 ? -0.452 -8.706 34.983 1.00 38.25 95 THR A N 1
ATOM 775 C CA . THR A 1 95 ? -1.403 -7.684 35.430 1.00 38.25 95 THR A CA 1
ATOM 776 C C . THR A 1 95 ? -2.814 -8.090 35.035 1.00 38.25 95 THR A C 1
ATOM 778 O O . THR A 1 95 ? -3.049 -8.632 33.960 1.00 38.25 95 THR A O 1
ATOM 781 N N . LEU A 1 96 ? -3.704 -7.913 36.008 1.00 42.16 96 LEU A N 1
ATOM 782 C CA . LEU A 1 96 ? -5.115 -8.266 36.024 1.00 42.16 96 LEU A CA 1
ATOM 783 C C . LEU A 1 96 ? -5.879 -7.339 35.074 1.00 42.16 96 LEU A C 1
ATOM 785 O O . LEU A 1 96 ? -5.876 -6.132 35.307 1.00 42.16 96 LEU A O 1
ATOM 789 N N . ASP A 1 97 ? -6.559 -7.890 34.069 1.00 35.56 97 ASP A N 1
ATOM 790 C CA . ASP A 1 97 ? -7.572 -7.148 33.318 1.00 35.56 97 ASP A CA 1
ATOM 791 C C . ASP A 1 97 ? -8.971 -7.548 33.809 1.00 35.56 97 ASP A C 1
ATOM 793 O O . ASP A 1 97 ? -9.379 -8.709 33.754 1.00 35.56 97 ASP A O 1
ATOM 797 N N . GLU A 1 98 ? -9.682 -6.553 34.343 1.00 36.97 98 GLU A N 1
ATOM 798 C CA . GLU A 1 98 ? -11.082 -6.619 34.752 1.00 36.97 98 GLU A CA 1
ATOM 799 C C . GLU A 1 98 ? -12.007 -6.689 33.522 1.00 36.97 98 GLU A C 1
ATOM 801 O O . GLU A 1 98 ? -11.943 -5.866 32.606 1.00 36.97 98 GLU A O 1
ATOM 806 N N . GLU A 1 99 ? -12.922 -7.661 33.539 1.00 32.03 99 GLU A N 1
ATOM 807 C CA . GLU A 1 99 ? -14.049 -7.811 32.614 1.00 32.03 99 GLU A CA 1
ATOM 808 C C . GLU A 1 99 ? -14.995 -6.591 32.671 1.00 32.03 99 GLU A C 1
ATOM 810 O O . GLU A 1 99 ? -15.776 -6.433 33.611 1.00 32.03 99 GLU A O 1
ATOM 815 N N . PHE A 1 100 ? -15.028 -5.769 31.616 1.00 26.45 100 PHE A N 1
ATOM 816 C CA . PHE A 1 100 ? -16.175 -4.898 31.326 1.00 26.45 100 PHE A CA 1
ATOM 817 C C . PHE A 1 100 ? -17.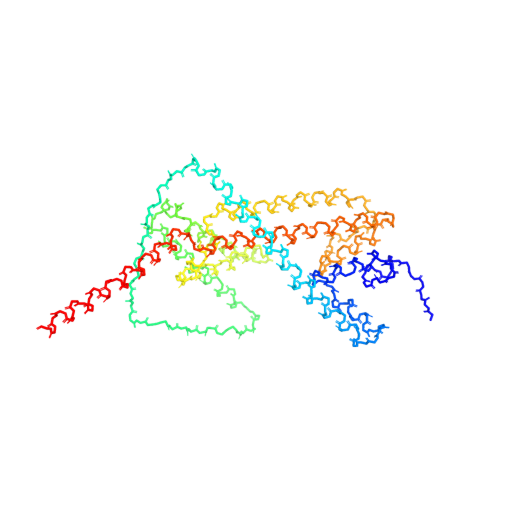153 -5.623 30.394 1.00 26.45 100 PHE A C 1
ATOM 819 O O . PHE A 1 100 ? -17.107 -5.484 29.173 1.00 26.45 100 PHE A O 1
ATOM 826 N N . GLY A 1 101 ? -18.072 -6.393 30.975 1.00 32.53 101 GLY A N 1
ATOM 827 C CA . GLY A 1 101 ? -19.245 -6.898 30.262 1.00 32.53 101 GLY A CA 1
ATOM 828 C C . GLY A 1 101 ? -20.304 -5.802 30.104 1.00 32.53 101 GLY A C 1
ATOM 829 O O . GLY A 1 101 ? -20.825 -5.299 31.098 1.00 32.53 101 GLY A O 1
ATOM 830 N N . GLN A 1 102 ? -20.666 -5.448 28.868 1.00 29.11 102 GLN A N 1
ATOM 831 C CA . GLN A 1 102 ? -21.866 -4.653 28.581 1.00 29.11 102 GLN A CA 1
ATOM 832 C C . GLN A 1 102 ? -22.991 -5.562 28.063 1.00 29.11 102 GLN A C 1
ATOM 834 O O . GLN A 1 102 ? -22.811 -6.335 27.124 1.00 29.11 102 GLN A O 1
ATOM 839 N N . ARG A 1 103 ? -24.159 -5.475 28.716 1.00 28.08 103 ARG A N 1
ATOM 840 C CA . ARG A 1 103 ? -25.430 -6.107 28.324 1.00 28.08 103 ARG A CA 1
ATOM 841 C C . ARG A 1 103 ? -26.138 -5.243 27.277 1.00 28.08 103 ARG A C 1
ATOM 843 O O . ARG A 1 103 ? -26.252 -4.036 27.464 1.00 28.08 103 ARG A O 1
ATOM 850 N N . LEU A 1 104 ? -26.666 -5.882 26.236 1.00 32.72 104 LEU A N 1
ATOM 851 C CA . LEU A 1 104 ? -27.556 -5.282 25.239 1.00 32.72 104 LEU A CA 1
ATOM 852 C C . LEU A 1 104 ? -29.018 -5.534 25.629 1.00 32.72 104 LEU A C 1
ATOM 854 O O . LEU A 1 104 ? -29.378 -6.665 25.959 1.00 32.72 104 LEU A O 1
ATOM 858 N N . GLU A 1 105 ? -29.857 -4.504 25.544 1.00 34.72 105 GLU A N 1
ATOM 859 C CA . GLU A 1 105 ? -31.313 -4.598 25.689 1.00 34.72 105 GLU A CA 1
ATOM 860 C C . GLU A 1 105 ? -31.971 -4.211 24.355 1.00 34.72 105 GLU A C 1
ATOM 862 O O . GLU A 1 105 ? -31.555 -3.259 23.692 1.00 34.72 105 GLU A O 1
ATOM 867 N N . LYS A 1 106 ? -32.949 -5.008 23.918 1.00 42.09 106 LYS A N 1
ATOM 868 C CA . LYS A 1 106 ? -33.603 -4.917 22.607 1.00 42.09 106 LYS A CA 1
ATOM 869 C C . LYS A 1 106 ? -34.910 -4.125 22.736 1.00 42.09 106 LYS A C 1
ATOM 871 O O . LYS A 1 106 ? -35.708 -4.445 23.608 1.00 42.09 106 LYS A O 1
ATOM 876 N N . TYR A 1 107 ? -35.148 -3.160 21.845 1.00 52.47 107 TYR A N 1
ATOM 877 C CA . TYR A 1 107 ? -36.458 -2.517 21.647 1.00 52.47 107 TYR A CA 1
ATOM 878 C C . TYR A 1 107 ? -37.131 -3.020 20.358 1.00 52.47 107 TYR A C 1
ATOM 880 O O . TYR A 1 107 ? -36.446 -3.429 19.418 1.00 52.47 107 TYR A O 1
ATOM 888 N N . ASP A 1 108 ? -38.468 -2.989 20.338 1.00 40.94 108 ASP A N 1
ATOM 889 C CA . ASP A 1 108 ? -39.336 -3.607 19.317 1.00 40.94 108 ASP A CA 1
ATOM 890 C C . ASP A 1 108 ? -39.543 -2.797 18.024 1.00 40.94 108 ASP A C 1
ATOM 892 O O . ASP A 1 108 ? -40.183 -3.290 17.096 1.00 40.94 108 ASP A O 1
ATOM 896 N N . ASP A 1 109 ? -38.949 -1.612 17.883 1.00 49.31 109 ASP A N 1
ATOM 897 C CA . ASP A 1 109 ? -39.062 -0.831 16.646 1.00 49.31 109 ASP A CA 1
ATOM 898 C C . ASP A 1 109 ? -37.790 -0.956 15.801 1.00 49.31 109 ASP A C 1
ATOM 900 O O . ASP A 1 109 ? -36.770 -0.309 16.033 1.00 49.31 109 ASP A O 1
ATOM 904 N N . GLY A 1 110 ? -37.855 -1.857 14.817 1.00 56.06 110 GLY A N 1
ATOM 905 C CA . GLY A 1 110 ? -36.755 -2.198 13.919 1.00 56.06 110 GLY A CA 1
ATOM 906 C C . GLY A 1 110 ? -36.193 -1.038 13.083 1.00 56.06 110 GLY A C 1
ATOM 907 O O . GLY A 1 110 ? -36.771 0.038 12.939 1.00 56.06 110 GLY A O 1
ATOM 908 N N . TRP A 1 111 ? -35.037 -1.298 12.472 1.00 47.50 111 TRP A N 1
ATOM 909 C CA . TRP A 1 111 ? -34.289 -0.348 11.649 1.00 47.50 111 TRP A CA 1
ATOM 910 C C . TRP A 1 111 ? -35.028 0.019 10.352 1.00 47.50 111 TRP A C 1
ATOM 912 O O . TRP A 1 111 ? -35.380 -0.861 9.565 1.00 47.50 111 TRP A O 1
ATOM 922 N N . ARG A 1 112 ? -35.182 1.321 10.066 1.00 34.19 112 ARG A N 1
ATOM 923 C CA . ARG A 1 112 ? -35.538 1.821 8.725 1.00 34.19 112 ARG A CA 1
ATOM 924 C C . ARG A 1 112 ? -34.402 2.647 8.136 1.00 34.19 112 ARG A C 1
ATOM 926 O O . ARG A 1 112 ? -34.031 3.686 8.671 1.00 34.19 112 ARG A O 1
ATOM 933 N N . LEU A 1 113 ? -33.897 2.187 6.996 1.00 30.05 113 LEU A N 1
ATOM 934 C CA . LEU A 1 113 ? -32.992 2.923 6.119 1.00 30.05 113 LEU A CA 1
ATOM 935 C C . LEU A 1 113 ? -33.818 3.778 5.155 1.00 30.05 113 LEU A C 1
ATOM 937 O O . LEU A 1 113 ? -34.582 3.243 4.354 1.00 30.05 113 LEU A O 1
ATOM 941 N N . ILE A 1 114 ? -33.632 5.095 5.202 1.00 35.25 114 ILE A N 1
ATOM 942 C CA . ILE A 1 114 ? -34.045 5.996 4.124 1.00 35.25 114 ILE A CA 1
ATOM 943 C C . ILE A 1 114 ? -32.774 6.337 3.349 1.00 35.25 114 ILE A C 1
ATOM 945 O O . ILE A 1 114 ? -31.849 6.928 3.907 1.00 35.25 114 ILE A O 1
ATOM 949 N N . ARG A 1 115 ? -32.707 5.930 2.077 1.00 32.19 115 ARG A N 1
ATOM 950 C CA . ARG A 1 115 ? -31.661 6.394 1.162 1.00 32.19 115 ARG A CA 1
ATOM 951 C C . ARG A 1 115 ? -31.971 7.848 0.816 1.00 32.19 115 ARG A C 1
ATOM 953 O O . ARG A 1 115 ? -33.034 8.131 0.274 1.00 32.19 115 ARG A O 1
ATOM 960 N N . LEU A 1 116 ? -31.067 8.758 1.155 1.00 35.22 116 LEU A N 1
ATOM 961 C CA . LEU A 1 116 ? -31.000 10.052 0.488 1.00 35.22 116 LEU A CA 1
ATOM 962 C C . LEU A 1 116 ? -30.114 9.835 -0.730 1.00 35.22 116 LEU A C 1
ATOM 964 O O . LEU A 1 116 ? -28.908 9.638 -0.587 1.00 35.22 116 LEU A O 1
ATOM 968 N N . ASP A 1 117 ? -30.759 9.764 -1.890 1.00 33.47 117 ASP A N 1
ATOM 969 C CA . ASP A 1 117 ? -30.104 9.579 -3.174 1.00 33.47 117 ASP A CA 1
ATOM 970 C C . ASP A 1 117 ? -28.997 10.618 -3.368 1.00 33.47 117 ASP A C 1
ATOM 972 O O . ASP A 1 117 ? -29.204 11.833 -3.299 1.00 33.47 117 ASP A O 1
ATOM 976 N N . ALA A 1 118 ? -27.798 10.090 -3.597 1.00 42.47 118 ALA A N 1
ATOM 977 C CA . ALA A 1 118 ? -26.689 10.802 -4.184 1.00 42.47 118 ALA A CA 1
ATOM 978 C C . ALA A 1 118 ? -26.947 10.878 -5.689 1.00 42.47 118 ALA A C 1
ATOM 980 O O . ALA A 1 118 ? -26.628 9.943 -6.410 1.00 42.47 118 ALA A O 1
ATOM 981 N N . ASP A 1 119 ? -27.580 11.959 -6.129 1.00 39.34 119 ASP A N 1
ATOM 982 C CA . ASP A 1 119 ? -27.242 12.624 -7.387 1.00 39.34 119 ASP A CA 1
ATOM 983 C C . ASP A 1 119 ? -28.106 13.869 -7.539 1.00 39.34 119 ASP A C 1
ATOM 985 O O . ASP A 1 119 ? -29.262 13.783 -7.940 1.00 39.34 119 ASP A O 1
ATOM 989 N N . VAL A 1 120 ? -27.544 15.048 -7.258 1.00 36.97 120 VAL A N 1
ATOM 990 C CA . VAL A 1 120 ? -27.931 16.233 -8.027 1.00 36.97 120 VAL A CA 1
ATOM 991 C C . VAL A 1 120 ? -26.731 17.161 -8.173 1.00 36.97 120 VAL A C 1
ATOM 993 O O . VAL A 1 120 ? -26.287 17.830 -7.242 1.00 36.97 120 VAL A O 1
ATOM 996 N N . ASN A 1 121 ? -26.240 17.194 -9.400 1.00 45.00 121 ASN A N 1
ATOM 997 C CA . ASN A 1 121 ? -25.350 18.189 -9.964 1.00 45.00 121 ASN A CA 1
ATOM 998 C C . ASN A 1 121 ? -25.999 19.586 -9.838 1.00 45.00 121 ASN A C 1
ATOM 1000 O O . ASN A 1 121 ? -26.991 19.819 -10.520 1.00 45.00 121 ASN A O 1
ATOM 1004 N N . TYR A 1 122 ? -25.506 20.503 -8.991 1.00 39.78 122 TYR A N 1
ATOM 1005 C CA . TYR A 1 122 ? -25.861 21.933 -9.085 1.00 39.78 122 TYR A CA 1
ATOM 1006 C C . TYR A 1 122 ? -24.792 22.861 -8.494 1.00 39.78 122 TYR A C 1
ATOM 1008 O O . TYR A 1 122 ? -24.616 22.985 -7.281 1.00 39.78 122 TYR A O 1
ATOM 1016 N N . GLU A 1 123 ? -24.153 23.615 -9.385 1.00 43.56 123 GLU A N 1
ATOM 1017 C CA . GLU A 1 123 ? -23.478 24.871 -9.076 1.00 43.56 123 GLU A CA 1
ATOM 1018 C C . GLU A 1 123 ? -24.468 25.841 -8.391 1.00 43.56 123 GLU A C 1
ATOM 1020 O O . GLU A 1 123 ? -25.486 26.225 -8.970 1.00 43.56 123 GLU A O 1
ATOM 1025 N N . GLY A 1 124 ? -24.209 26.245 -7.138 1.00 49.56 124 GLY A N 1
ATOM 1026 C CA . GLY A 1 124 ? -24.971 27.320 -6.490 1.00 49.56 124 GLY A CA 1
ATOM 1027 C C . GLY A 1 124 ? -24.806 27.476 -4.963 1.00 49.56 124 GLY A C 1
ATOM 1028 O O . GLY A 1 124 ? -24.378 26.549 -4.271 1.00 49.56 124 GLY A O 1
ATOM 1029 N N . PRO A 1 125 ? -25.220 28.633 -4.389 1.00 52.28 125 PRO A N 1
ATOM 1030 C CA . PRO A 1 125 ? -25.050 29.012 -2.970 1.00 52.28 125 PRO A CA 1
ATOM 1031 C C . PRO A 1 125 ? -25.813 28.136 -1.953 1.00 52.28 125 PRO A C 1
ATOM 1033 O O . PRO A 1 125 ? -25.673 28.313 -0.742 1.00 52.28 125 PRO A O 1
ATOM 1036 N N . LYS A 1 126 ? -26.609 27.168 -2.423 1.00 55.09 126 LYS A N 1
ATOM 1037 C CA . LYS A 1 126 ? -27.402 26.257 -1.585 1.00 55.09 126 LYS A CA 1
ATOM 1038 C C . LYS A 1 126 ? -26.542 25.198 -0.877 1.00 55.09 126 LYS A C 1
ATOM 1040 O O . LYS A 1 126 ? -26.846 24.856 0.263 1.00 55.09 126 LYS A O 1
ATOM 1045 N N . HIS A 1 127 ? -25.431 24.755 -1.476 1.00 54.12 127 HIS A N 1
ATOM 1046 C CA . HIS A 1 127 ? -24.502 23.805 -0.838 1.00 54.12 127 HIS A CA 1
ATOM 1047 C C . HIS A 1 127 ? -23.715 24.432 0.321 1.00 54.12 127 HIS A C 1
ATOM 1049 O O . HIS A 1 127 ? -23.518 23.794 1.360 1.00 54.12 127 HIS A O 1
ATOM 1055 N N . ALA A 1 128 ? -23.324 25.704 0.188 1.00 56.34 128 ALA A N 1
ATOM 1056 C CA . ALA A 1 128 ? -22.674 26.445 1.268 1.00 56.34 128 ALA A CA 1
ATOM 1057 C C . ALA A 1 128 ? -23.619 26.592 2.472 1.00 56.34 128 ALA A C 1
ATOM 1059 O O . ALA A 1 128 ? -23.213 26.358 3.609 1.00 56.34 128 ALA A O 1
ATOM 1060 N N . LEU A 1 129 ? -24.903 26.879 2.224 1.00 61.62 129 LEU A N 1
ATOM 1061 C CA . LEU A 1 129 ? -25.910 27.002 3.278 1.00 61.62 129 LEU A CA 1
ATOM 1062 C C . LEU A 1 129 ? -26.163 25.674 4.011 1.00 61.62 129 LEU A C 1
ATOM 1064 O O . LEU A 1 129 ? -26.219 25.660 5.238 1.00 61.62 129 LEU A O 1
ATOM 1068 N N . GLN A 1 130 ? -26.256 24.554 3.286 1.00 65.50 130 GLN A N 1
ATOM 1069 C CA . GLN A 1 130 ? -26.397 23.223 3.893 1.00 65.50 130 GLN A CA 1
ATOM 1070 C C . GLN A 1 130 ? -25.166 22.848 4.730 1.00 65.50 130 GLN A C 1
ATOM 1072 O O . GLN A 1 130 ? -25.296 22.392 5.866 1.00 65.50 130 GLN A O 1
ATOM 1077 N N . THR A 1 131 ? -23.965 23.109 4.212 1.00 64.00 131 THR A N 1
ATOM 1078 C CA . THR A 1 131 ? -22.698 22.808 4.899 1.00 64.00 131 THR A CA 1
ATOM 1079 C C . THR A 1 131 ? -22.534 23.619 6.184 1.00 64.00 131 THR A C 1
ATOM 1081 O O . THR A 1 131 ? -22.122 23.080 7.218 1.00 64.00 131 THR A O 1
ATOM 1084 N N . VAL A 1 132 ? -22.890 24.904 6.148 1.00 69.88 132 VAL A N 1
ATOM 1085 C CA . VAL A 1 132 ? -22.913 25.775 7.330 1.00 69.88 132 VAL A CA 1
ATOM 1086 C C . VAL A 1 132 ? -23.993 25.312 8.313 1.00 69.88 132 VAL A C 1
ATOM 1088 O O . VAL A 1 132 ? -23.708 25.200 9.504 1.00 69.88 132 VAL A O 1
ATOM 1091 N N . GLY A 1 133 ? -25.183 24.941 7.827 1.00 78.19 133 GLY A N 1
ATOM 1092 C CA . GLY A 1 133 ? -26.281 24.421 8.646 1.00 78.19 133 GLY A CA 1
ATOM 1093 C C . GLY A 1 133 ? -25.907 23.165 9.442 1.00 78.19 133 GLY A C 1
ATOM 1094 O O . GLY A 1 133 ? -26.059 23.146 10.664 1.00 78.19 133 GLY A O 1
ATOM 1095 N N . PHE A 1 134 ? -25.333 22.148 8.791 1.00 78.50 134 PHE A N 1
ATOM 1096 C CA . PHE A 1 134 ? -24.856 20.942 9.481 1.00 78.50 134 PHE A CA 1
ATOM 1097 C C . PHE A 1 134 ? -23.732 21.250 10.477 1.00 78.50 134 PHE A C 1
ATOM 1099 O O . PHE A 1 134 ? -23.704 20.700 11.575 1.00 78.50 134 PHE A O 1
ATOM 1106 N N . THR A 1 135 ? -22.811 22.153 10.133 1.00 81.12 135 THR A N 1
ATOM 1107 C CA . THR A 1 135 ? -21.706 22.535 11.029 1.00 81.12 135 THR A CA 1
ATOM 1108 C C . THR A 1 135 ? -22.216 23.220 12.301 1.00 81.12 135 THR A C 1
ATOM 1110 O O . THR A 1 135 ? -21.746 22.901 13.392 1.00 81.12 135 THR A O 1
ATOM 1113 N N . LEU A 1 136 ? -23.224 24.091 12.190 1.00 82.19 136 LEU A N 1
ATOM 1114 C CA . LEU A 1 136 ? -23.865 24.726 13.345 1.00 82.19 136 LEU A CA 1
ATOM 1115 C C . LEU A 1 136 ? -24.578 23.712 14.247 1.00 82.19 136 LEU A C 1
ATOM 1117 O O . LEU A 1 136 ? -24.429 23.784 15.466 1.00 82.19 136 LEU A O 1
ATOM 1121 N N . LEU A 1 137 ? -25.293 22.745 13.664 1.00 83.62 137 LEU A N 1
ATOM 1122 C CA . LEU A 1 137 ? -25.966 21.681 14.416 1.00 83.62 137 LEU A CA 1
ATOM 1123 C C . LEU A 1 137 ? -24.962 20.874 15.252 1.00 83.62 137 LEU A C 1
ATOM 1125 O O . LEU A 1 137 ? -25.158 20.692 16.453 1.00 83.62 137 LEU A O 1
ATOM 1129 N N . PHE A 1 138 ? -23.844 20.460 14.652 1.00 82.38 138 PHE A N 1
ATOM 1130 C CA . PHE A 1 138 ? -22.807 19.696 15.354 1.00 82.38 138 PHE A CA 1
ATOM 1131 C C . PHE A 1 138 ? -22.051 20.514 16.408 1.00 82.38 138 PHE A C 1
ATOM 1133 O O . PHE A 1 138 ? -21.641 19.972 17.437 1.00 82.38 138 PHE A O 1
ATOM 1140 N N . ASN A 1 139 ? -21.870 21.815 16.185 1.00 85.19 139 ASN A N 1
ATOM 1141 C CA . ASN A 1 139 ? -21.316 22.706 17.202 1.00 85.19 139 ASN A CA 1
ATOM 1142 C C . ASN A 1 139 ? -22.258 22.834 18.401 1.00 85.19 139 ASN A C 1
ATOM 1144 O O . ASN A 1 139 ? -21.799 22.802 19.540 1.00 85.19 139 ASN A O 1
ATOM 1148 N N . LEU A 1 140 ? -23.565 22.924 18.154 1.00 86.81 140 LEU A N 1
ATOM 1149 C CA . LEU A 1 140 ? -24.580 22.984 19.200 1.00 86.81 140 LEU A CA 1
ATOM 1150 C C . LEU A 1 140 ? -24.648 21.674 20.000 1.00 86.81 140 LEU A C 1
ATOM 1152 O O . LEU A 1 140 ? -24.637 21.715 21.227 1.00 86.81 140 LEU A O 1
ATOM 1156 N N . GLU A 1 141 ? -24.603 20.518 19.336 1.00 86.50 141 GLU A N 1
ATOM 1157 C CA . GLU A 1 141 ? -24.470 19.208 19.991 1.00 86.50 141 GLU A CA 1
ATOM 1158 C C . GLU A 1 141 ? -23.219 19.141 20.890 1.00 86.50 141 GLU A C 1
ATOM 1160 O O . GLU A 1 141 ? -23.288 18.708 22.043 1.00 86.50 141 GLU A O 1
ATOM 1165 N N . CYS A 1 142 ? -22.071 19.615 20.390 1.00 84.81 142 CYS A N 1
ATOM 1166 C CA . CYS A 1 142 ? -20.821 19.651 21.149 1.00 84.81 142 CYS A CA 1
ATOM 1167 C C . CYS A 1 142 ? -20.910 20.586 22.366 1.00 84.81 142 CYS A C 1
ATOM 1169 O O . CYS A 1 142 ? -20.426 20.234 23.442 1.00 84.81 142 CYS A O 1
ATOM 1171 N N . LEU A 1 143 ? -21.544 21.753 22.222 1.00 86.44 143 LEU A N 1
ATOM 1172 C CA . LEU A 1 143 ? -21.763 22.695 23.322 1.00 86.44 143 LEU A CA 1
ATOM 1173 C C . LEU A 1 143 ? -22.667 22.096 24.402 1.00 86.44 143 LEU A C 1
ATOM 1175 O O . LEU A 1 143 ? -22.316 22.160 25.577 1.00 86.44 143 LEU A O 1
ATOM 1179 N N . ILE A 1 144 ? -23.766 21.440 24.014 1.00 88.00 144 ILE A N 1
ATOM 1180 C CA . ILE A 1 144 ? -24.656 20.741 24.953 1.00 88.00 144 ILE A CA 1
ATOM 1181 C C . ILE A 1 144 ? -23.875 19.671 25.729 1.00 88.00 144 ILE A C 1
ATOM 1183 O O . ILE A 1 144 ? -23.945 19.627 26.957 1.00 88.00 144 ILE A O 1
ATOM 1187 N N . LYS A 1 145 ? -23.059 18.855 25.046 1.00 85.00 145 LYS A N 1
ATOM 1188 C CA . LYS A 1 145 ? -22.202 17.849 25.699 1.00 85.00 145 LYS A CA 1
ATOM 1189 C C . LYS A 1 145 ? -21.219 18.485 26.693 1.00 85.00 145 LYS A C 1
ATOM 1191 O O . LYS A 1 145 ? -21.046 17.964 27.796 1.00 85.00 145 LYS A O 1
ATOM 1196 N N . ILE A 1 146 ? -20.593 19.611 26.346 1.00 87.81 146 ILE A N 1
ATOM 1197 C CA . ILE A 1 146 ? -19.678 20.333 27.248 1.00 87.81 146 ILE A CA 1
ATOM 1198 C C . ILE A 1 146 ? -20.426 20.860 28.481 1.00 87.81 146 ILE A C 1
ATOM 1200 O O . ILE A 1 146 ? -19.922 20.718 29.597 1.00 87.81 146 ILE A O 1
ATOM 1204 N N . SER A 1 147 ? -21.625 21.418 28.300 1.00 86.81 147 SER A N 1
ATOM 1205 C CA . SER A 1 147 ? -22.462 21.931 29.389 1.00 86.81 147 SER A CA 1
ATOM 1206 C C . SER A 1 147 ? -22.945 20.829 30.337 1.00 86.81 147 SER A C 1
ATOM 1208 O O . SER A 1 147 ? -22.921 21.031 31.547 1.00 86.81 147 SER A O 1
ATOM 1210 N N . CYS A 1 148 ? -23.336 19.657 29.824 1.00 86.38 148 CYS A N 1
ATOM 1211 C CA . CYS A 1 148 ? -23.834 18.552 30.650 1.00 86.38 148 CYS A CA 1
ATOM 1212 C C . CYS A 1 148 ? -22.730 17.827 31.437 1.00 86.38 148 CYS A C 1
ATOM 1214 O O . CYS A 1 148 ? -22.932 17.483 32.598 1.00 86.38 148 CYS A O 1
ATOM 1216 N N . TYR A 1 149 ? -21.568 17.568 30.826 1.00 81.12 149 TYR A N 1
ATOM 1217 C CA . TYR A 1 149 ? -20.495 16.796 31.473 1.00 81.12 149 TYR A CA 1
ATOM 1218 C C . TYR A 1 149 ? -19.479 17.666 32.230 1.00 81.12 149 TYR A C 1
ATOM 1220 O O . TYR A 1 149 ? -18.770 17.164 33.109 1.00 81.12 149 TYR A O 1
ATOM 1228 N N . GLY A 1 150 ? -19.389 18.955 31.894 1.00 82.06 150 GLY A N 1
ATOM 1229 C CA . GLY A 1 150 ? -18.354 19.871 32.365 1.00 82.06 150 GLY A CA 1
ATOM 1230 C C . GLY A 1 150 ? -17.040 19.729 31.584 1.00 82.06 150 GLY A C 1
ATOM 1231 O O . GLY A 1 150 ? -16.600 18.626 31.251 1.00 82.06 150 GLY A O 1
ATOM 1232 N N . LEU A 1 151 ? -16.365 20.857 31.326 1.00 80.06 151 LEU A N 1
ATOM 1233 C CA . LEU A 1 151 ? -15.189 20.945 30.442 1.00 80.06 151 LEU A CA 1
ATOM 1234 C C . LEU A 1 151 ? -14.053 19.976 30.824 1.00 80.06 151 LEU A C 1
ATOM 1236 O O . LEU A 1 151 ? -13.453 19.343 29.957 1.00 80.06 151 LEU A O 1
ATOM 1240 N N . ARG A 1 152 ? -13.777 19.812 32.127 1.00 80.31 152 ARG A N 1
ATOM 1241 C CA . ARG A 1 152 ? -12.718 18.911 32.623 1.00 80.31 152 ARG A CA 1
ATOM 1242 C C . ARG A 1 152 ? -13.021 17.434 32.364 1.00 80.31 152 ARG A C 1
ATOM 1244 O O . ARG A 1 152 ? -12.124 16.697 31.967 1.00 80.31 152 ARG A O 1
ATOM 1251 N N . ASN A 1 153 ? -14.263 17.000 32.566 1.00 78.69 153 ASN A N 1
ATOM 1252 C CA . ASN A 1 153 ? -14.651 15.604 32.339 1.00 78.69 153 ASN A CA 1
ATOM 1253 C C . ASN A 1 153 ? -14.798 15.305 30.846 1.00 78.69 153 ASN A C 1
ATOM 1255 O O . ASN A 1 153 ? -14.421 14.225 30.389 1.00 78.69 153 ASN A O 1
ATOM 1259 N N . PHE A 1 154 ? -15.277 16.285 30.077 1.00 83.19 154 PHE A N 1
ATOM 1260 C CA . PHE A 1 154 ? -15.351 16.219 28.624 1.00 83.19 154 PHE A CA 1
ATOM 1261 C C . PHE A 1 154 ? -13.954 16.026 28.006 1.00 83.19 154 PHE A C 1
ATOM 1263 O O . PHE A 1 154 ? -13.726 15.065 27.275 1.00 83.19 154 PHE A O 1
ATOM 1270 N N . LEU A 1 155 ? -12.974 16.842 28.411 1.00 81.62 155 LEU A N 1
ATOM 1271 C CA . LEU A 1 155 ? -11.572 16.717 27.993 1.00 81.62 155 LEU A CA 1
ATOM 1272 C C . LEU A 1 155 ? -10.819 15.558 28.657 1.00 81.62 155 LEU A C 1
ATOM 1274 O O . LEU A 1 155 ? -9.622 15.417 28.439 1.00 81.62 155 LEU A O 1
ATOM 1278 N N . ARG A 1 156 ? -11.451 14.705 29.463 1.00 82.50 156 ARG A N 1
ATOM 1279 C CA . ARG A 1 156 ? -10.804 13.480 29.960 1.00 82.50 156 ARG A CA 1
ATOM 1280 C C . ARG A 1 156 ? -11.055 12.296 29.027 1.00 82.50 156 ARG A C 1
ATOM 1282 O O . ARG A 1 156 ? -10.190 11.435 28.894 1.00 82.50 156 ARG A O 1
ATOM 1289 N N . ARG A 1 157 ? -12.199 12.273 28.335 1.00 77.62 157 ARG A N 1
ATOM 1290 C CA . ARG A 1 157 ? -12.606 11.181 27.438 1.00 77.62 157 ARG A CA 1
ATOM 1291 C C . ARG A 1 157 ? -12.065 11.404 26.022 1.00 77.62 157 ARG A C 1
ATOM 1293 O O . ARG A 1 157 ? -12.341 12.430 25.407 1.00 77.62 157 ARG A O 1
ATOM 1300 N N . GLY A 1 158 ? -11.323 10.430 25.487 1.00 78.12 158 GLY A N 1
ATOM 1301 C CA . GLY A 1 158 ? -10.679 10.530 24.167 1.00 78.12 158 GLY A CA 1
ATOM 1302 C C . GLY A 1 158 ? -11.649 10.827 23.020 1.00 78.12 158 GLY A C 1
ATOM 1303 O O . GLY A 1 158 ? -11.358 11.665 22.172 1.00 78.12 158 GLY A O 1
ATOM 1304 N N . ILE A 1 159 ? -12.842 10.225 23.045 1.00 78.25 159 ILE A N 1
ATOM 1305 C CA . ILE A 1 159 ? -13.845 10.441 21.996 1.00 78.25 159 ILE A CA 1
ATOM 1306 C C . ILE A 1 159 ? -14.362 11.882 21.945 1.00 78.25 159 ILE A C 1
ATOM 1308 O O . ILE A 1 159 ? -14.490 12.463 20.874 1.00 78.25 159 ILE A O 1
ATOM 1312 N N . PHE A 1 160 ? -14.610 12.490 23.102 1.00 82.38 160 PHE A N 1
ATOM 1313 C CA . PHE A 1 160 ? -15.116 13.856 23.182 1.00 82.38 160 PHE A CA 1
ATOM 1314 C C . PHE A 1 160 ? -14.046 14.878 22.785 1.00 82.38 160 PHE A C 1
ATOM 1316 O O . PHE A 1 160 ? -14.360 15.871 22.131 1.00 82.38 160 PHE A O 1
ATOM 1323 N N . LYS A 1 161 ? -12.765 14.588 23.063 1.00 84.69 161 LYS A N 1
ATOM 1324 C CA . LYS A 1 161 ? -11.645 15.357 22.496 1.00 84.69 161 LYS A CA 1
ATOM 1325 C C . LYS A 1 161 ? -11.655 15.318 20.967 1.00 84.69 161 LYS A C 1
ATOM 1327 O O . LYS A 1 161 ? -11.515 16.364 20.341 1.00 84.69 161 LYS A O 1
ATOM 1332 N N . PHE A 1 162 ? -11.832 14.134 20.377 1.00 84.75 162 PHE A N 1
ATOM 1333 C CA . PHE A 1 162 ? -11.881 13.967 18.924 1.00 84.75 162 PHE A CA 1
ATOM 1334 C C . PHE A 1 162 ? -13.072 14.710 18.302 1.00 84.75 162 PHE A C 1
ATOM 1336 O O . PHE A 1 162 ? -12.894 15.478 17.358 1.00 84.75 162 PHE A O 1
ATOM 1343 N N . GLU A 1 163 ? -14.273 14.570 18.872 1.00 83.81 163 GLU A N 1
ATOM 1344 C CA . GLU A 1 163 ? -15.461 15.301 18.411 1.00 83.81 163 GLU A CA 1
ATOM 1345 C C . GLU A 1 163 ? -15.265 16.822 18.460 1.00 83.81 163 GLU A C 1
ATOM 1347 O O . GLU A 1 163 ? -15.627 17.511 17.505 1.00 83.81 163 GLU A O 1
ATOM 1352 N N . MET A 1 164 ? -14.641 17.335 19.521 1.00 85.69 164 MET A N 1
ATOM 1353 C CA . MET A 1 164 ? -14.345 18.759 19.678 1.00 85.69 164 MET A CA 1
ATOM 1354 C C . MET A 1 164 ? -13.336 19.266 18.644 1.00 85.69 164 MET A C 1
ATOM 1356 O O . MET A 1 164 ? -13.554 20.324 18.058 1.00 85.69 164 MET A O 1
ATOM 1360 N N . ILE A 1 165 ? -12.268 18.508 18.372 1.00 88.75 165 ILE A N 1
ATOM 1361 C CA . ILE A 1 165 ? -11.291 18.838 17.322 1.00 88.75 165 ILE A CA 1
ATOM 1362 C C . ILE A 1 165 ? -11.987 18.932 15.958 1.00 88.75 165 ILE A C 1
ATOM 1364 O O . ILE A 1 165 ? -11.765 19.892 15.219 1.00 88.75 165 ILE A O 1
ATOM 1368 N N . LEU A 1 166 ? -12.882 17.988 15.646 1.00 85.44 166 LEU A N 1
ATOM 1369 C CA . LEU A 1 166 ? -13.668 18.019 14.411 1.00 85.44 166 LEU A CA 1
ATOM 1370 C C . LEU A 1 166 ? -14.609 19.229 14.334 1.00 85.44 166 LEU A C 1
ATOM 1372 O O . LEU A 1 166 ? -14.737 19.822 13.263 1.00 85.44 166 LEU A O 1
ATOM 1376 N N . CYS A 1 167 ? -15.258 19.609 15.440 1.00 84.88 167 CYS A N 1
ATOM 1377 C CA . CYS A 1 167 ? -16.121 20.794 15.492 1.00 84.88 167 CYS A CA 1
ATOM 1378 C C . CYS A 1 167 ? -15.321 22.085 15.273 1.00 84.88 167 CYS A C 1
ATOM 1380 O O . CYS A 1 167 ? -15.718 22.922 14.462 1.00 84.88 167 CYS A O 1
ATOM 1382 N N . ILE A 1 168 ? -14.159 22.224 15.920 1.00 87.62 168 ILE A N 1
ATOM 1383 C CA . ILE A 1 168 ? -13.271 23.381 15.745 1.00 87.62 168 ILE A CA 1
ATOM 1384 C C . ILE A 1 168 ? -12.782 23.456 14.293 1.00 87.62 168 ILE A C 1
ATOM 1386 O O . ILE A 1 168 ? -12.962 24.482 13.640 1.00 87.62 168 ILE A O 1
ATOM 1390 N N . GLY A 1 169 ? -12.243 22.361 13.750 1.00 85.12 169 GLY A N 1
ATOM 1391 C CA . GLY A 1 169 ? -11.744 22.323 12.374 1.00 85.12 169 GLY A CA 1
ATOM 1392 C C . GLY A 1 169 ? -12.834 22.576 11.327 1.00 85.12 169 GLY A C 1
ATOM 1393 O O . GLY A 1 169 ? -12.620 23.330 10.380 1.00 85.12 169 GLY A O 1
ATOM 1394 N N . SER A 1 170 ? -14.041 22.035 11.531 1.00 81.31 170 SER A N 1
ATOM 1395 C CA . SER A 1 170 ? -15.185 22.279 10.637 1.00 81.31 170 SER A CA 1
ATOM 1396 C C . SER A 1 170 ? -15.686 23.725 10.706 1.00 81.31 170 SER A C 1
ATOM 1398 O O . SER A 1 170 ? -16.109 24.269 9.687 1.00 81.31 170 SER A O 1
ATOM 1400 N N . SER A 1 171 ? -15.616 24.356 11.883 1.00 84.56 171 SER A N 1
ATOM 1401 C CA . SER A 1 171 ? -15.978 25.767 12.076 1.00 84.56 171 SER A CA 1
ATOM 1402 C C . SER A 1 171 ? -14.992 26.704 11.386 1.00 84.56 171 SER A C 1
ATOM 1404 O O . SER A 1 171 ? -15.406 27.678 10.765 1.00 84.56 171 SER A O 1
ATOM 1406 N N . ILE A 1 172 ? -13.695 26.383 11.438 1.00 83.44 172 ILE A N 1
ATOM 1407 C CA . ILE A 1 172 ? -12.658 27.132 10.718 1.00 83.44 172 ILE A CA 1
ATOM 1408 C C . ILE A 1 172 ? -12.874 27.010 9.202 1.00 83.44 172 ILE A C 1
ATOM 1410 O O . ILE A 1 172 ? -12.760 28.008 8.494 1.00 83.44 172 ILE A O 1
ATOM 1414 N N . ASN A 1 173 ? -13.288 25.836 8.707 1.00 76.56 173 ASN A N 1
ATOM 1415 C CA . ASN A 1 173 ? -13.603 25.648 7.287 1.00 76.56 173 ASN A CA 1
ATOM 1416 C C . ASN A 1 173 ? -14.826 26.445 6.798 1.00 76.56 173 ASN A C 1
ATOM 1418 O O . ASN A 1 173 ? -14.963 26.682 5.603 1.00 76.56 173 ASN A O 1
ATOM 1422 N N . ALA A 1 174 ? -15.737 26.842 7.692 1.00 72.94 174 ALA A N 1
ATOM 1423 C CA . ALA A 1 174 ? -16.922 27.621 7.325 1.00 72.94 174 ALA A CA 1
ATOM 1424 C C . ALA A 1 174 ? -16.593 29.091 6.991 1.00 72.94 174 ALA A C 1
ATOM 1426 O O . ALA A 1 174 ? -17.420 29.802 6.419 1.00 72.94 174 ALA A O 1
ATOM 1427 N N . ILE A 1 175 ? -15.390 29.560 7.338 1.00 78.69 175 ILE A N 1
ATOM 1428 C CA . ILE A 1 175 ? -14.916 30.907 7.020 1.00 78.69 175 ILE A CA 1
ATOM 1429 C C . ILE A 1 175 ? -14.448 30.931 5.560 1.00 78.69 175 ILE A C 1
ATOM 1431 O O . ILE A 1 175 ? -13.541 30.189 5.188 1.00 78.69 175 ILE A O 1
ATOM 1435 N N . LYS A 1 176 ? -15.011 31.841 4.751 1.00 68.88 176 LYS A N 1
ATOM 1436 C CA . LYS A 1 176 ? -14.743 31.965 3.302 1.00 68.88 176 LYS A CA 1
ATOM 1437 C C . LYS A 1 176 ? -13.248 31.954 2.947 1.00 68.88 176 LYS A C 1
ATOM 1439 O O . LYS A 1 176 ? -12.837 31.240 2.045 1.00 68.88 176 LYS A O 1
ATOM 1444 N N . TYR A 1 177 ? -12.427 32.661 3.726 1.00 73.44 177 TYR A N 1
ATOM 1445 C CA . TYR A 1 177 ? -10.972 32.707 3.543 1.00 73.44 177 TYR A CA 1
ATOM 1446 C C . TYR A 1 177 ? -10.286 31.328 3.614 1.00 73.44 177 TYR A C 1
ATOM 1448 O O . TYR A 1 177 ? -9.345 31.064 2.868 1.00 73.44 177 TYR A O 1
ATOM 1456 N N . PHE A 1 178 ? -10.739 30.449 4.512 1.00 67.25 178 PHE A N 1
ATOM 1457 C CA . PHE A 1 178 ? -10.180 29.105 4.677 1.00 67.25 178 PHE A CA 1
ATOM 1458 C C . PHE A 1 178 ? -10.822 28.085 3.735 1.00 67.25 178 PHE A C 1
ATOM 1460 O O . PHE A 1 178 ? -10.137 27.154 3.312 1.00 67.25 178 PHE A O 1
ATOM 1467 N N . TYR A 1 179 ? -12.089 28.297 3.372 1.00 66.75 179 TYR A N 1
ATOM 1468 C CA . TYR A 1 179 ? -12.801 27.485 2.389 1.00 66.75 179 TYR A CA 1
ATOM 1469 C C . TYR A 1 179 ? -12.118 27.539 1.016 1.00 66.75 179 TYR A C 1
ATOM 1471 O O . TYR A 1 179 ? -11.809 26.501 0.441 1.00 66.75 179 TYR A O 1
ATOM 1479 N N . ASP A 1 180 ? -11.753 28.737 0.548 1.00 64.44 180 ASP A N 1
ATOM 1480 C CA . ASP A 1 180 ? -11.093 28.929 -0.754 1.00 64.44 180 ASP A CA 1
ATOM 1481 C C . ASP A 1 180 ? -9.690 28.279 -0.820 1.00 64.44 180 ASP A C 1
ATOM 1483 O O . ASP A 1 180 ? -9.158 28.021 -1.899 1.00 64.44 180 ASP A O 1
ATOM 1487 N N . ARG A 1 181 ? -9.073 27.999 0.338 1.00 65.56 181 ARG A N 1
ATOM 1488 C CA . ARG A 1 181 ? -7.740 27.382 0.466 1.00 65.56 181 ARG A CA 1
ATOM 1489 C C . ARG A 1 181 ? -7.782 25.864 0.686 1.00 65.56 181 ARG A C 1
ATOM 1491 O O . ARG A 1 181 ? -6.724 25.243 0.684 1.00 65.56 181 ARG A O 1
ATOM 1498 N N . ASN A 1 182 ? -8.958 25.272 0.905 1.00 66.75 182 ASN A N 1
ATOM 1499 C CA . ASN A 1 182 ? -9.195 23.828 1.070 1.00 66.75 182 ASN A CA 1
ATOM 1500 C C . ASN A 1 182 ? -8.421 23.084 2.185 1.00 66.75 182 ASN A C 1
ATOM 1502 O O . ASN A 1 182 ? -8.517 21.861 2.279 1.00 66.75 182 ASN A O 1
ATOM 1506 N N . TYR A 1 183 ? -7.703 23.765 3.085 1.00 70.69 183 TYR A N 1
ATOM 1507 C CA . TYR A 1 183 ? -6.946 23.088 4.151 1.00 70.69 183 TYR A CA 1
ATOM 1508 C C . TYR A 1 183 ? -7.830 22.411 5.206 1.00 70.69 183 TYR A C 1
ATOM 1510 O O . TYR A 1 183 ? -7.468 21.369 5.745 1.00 70.69 183 TYR A O 1
ATOM 1518 N N . PHE A 1 184 ? -8.988 22.994 5.525 1.00 73.69 184 PHE A N 1
ATOM 1519 C CA . PHE A 1 184 ? -9.848 22.514 6.612 1.00 73.69 184 PHE A CA 1
ATOM 1520 C C . PHE A 1 184 ? -10.997 21.620 6.127 1.00 73.69 184 PHE A C 1
ATOM 1522 O O . PHE A 1 184 ? -11.749 21.079 6.943 1.00 73.69 184 PHE A O 1
ATOM 1529 N N . THR A 1 185 ? -11.091 21.383 4.817 1.00 73.62 185 THR A N 1
ATOM 1530 C CA . THR A 1 185 ? -12.084 20.491 4.206 1.00 73.62 185 THR A CA 1
ATOM 1531 C C . THR A 1 185 ? -11.926 19.048 4.702 1.00 73.62 185 THR A C 1
ATOM 1533 O O . THR A 1 185 ? -12.921 18.347 4.880 1.00 73.62 185 THR A O 1
ATOM 1536 N N . TYR A 1 186 ? -10.710 18.623 5.072 1.00 78.12 186 TYR A N 1
ATOM 1537 C CA . TYR A 1 186 ? -10.472 17.313 5.694 1.00 78.12 186 TYR A CA 1
ATOM 1538 C C . TYR A 1 186 ? -11.278 17.108 6.983 1.00 78.12 186 TYR A C 1
ATOM 1540 O O . TYR A 1 186 ? -11.860 16.043 7.177 1.00 78.12 186 TYR A O 1
ATOM 1548 N N . PHE A 1 187 ? -11.394 18.127 7.844 1.00 80.81 187 PHE A N 1
ATOM 1549 C CA . PHE A 1 187 ? -12.191 18.022 9.074 1.00 80.81 187 PHE A CA 1
ATOM 1550 C C . PHE A 1 187 ? -13.669 17.778 8.778 1.00 80.81 187 PHE A C 1
ATOM 1552 O O . PHE A 1 187 ? -14.340 17.092 9.548 1.00 80.81 187 PHE A O 1
ATOM 1559 N N . GLN A 1 188 ? -14.166 18.292 7.649 1.00 74.50 188 GLN A N 1
ATOM 1560 C CA . GLN A 1 188 ? -15.528 18.026 7.212 1.00 74.50 188 GLN A CA 1
ATOM 1561 C C . GLN A 1 188 ? -15.715 16.580 6.750 1.00 74.50 188 GLN A C 1
ATOM 1563 O O . GLN A 1 188 ? -16.735 15.993 7.108 1.00 74.50 188 GLN A O 1
ATOM 1568 N N . ALA A 1 189 ? -14.744 16.008 6.030 1.00 77.06 189 ALA A N 1
ATOM 1569 C CA . ALA A 1 189 ? -14.758 14.606 5.607 1.00 77.06 189 ALA A CA 1
ATOM 1570 C C . ALA A 1 189 ? -14.642 13.644 6.804 1.00 77.06 189 ALA A C 1
ATOM 1572 O O . ALA A 1 189 ? -15.416 12.695 6.926 1.00 77.06 189 ALA A O 1
ATOM 1573 N N . PHE A 1 190 ? -13.758 13.941 7.762 1.00 81.00 190 PHE A N 1
ATOM 1574 C CA . PHE A 1 190 ? -13.583 13.132 8.972 1.00 81.00 190 PHE A CA 1
ATOM 1575 C C . PHE A 1 190 ? -14.820 13.097 9.887 1.00 81.00 190 PHE A C 1
ATOM 1577 O O . PHE A 1 190 ? -14.900 12.227 10.756 1.00 81.00 190 PHE A O 1
ATOM 1584 N N . ARG A 1 191 ? -15.830 13.963 9.685 1.00 77.19 191 ARG A N 1
ATOM 1585 C CA . ARG A 1 191 ? -17.126 13.848 10.387 1.00 77.19 191 ARG A CA 1
ATOM 1586 C C . ARG A 1 191 ? -17.808 12.506 10.137 1.00 77.19 191 ARG A C 1
ATOM 1588 O O . ARG A 1 191 ? -18.497 12.026 11.033 1.00 77.19 191 ARG A O 1
ATOM 1595 N N . LEU A 1 192 ? -17.569 11.876 8.984 1.00 77.00 192 LEU A N 1
ATOM 1596 C CA . LEU A 1 192 ? -18.098 10.548 8.669 1.00 77.00 192 LEU A CA 1
ATOM 1597 C C . LEU A 1 192 ? -17.627 9.478 9.665 1.00 77.00 192 LEU A C 1
ATOM 1599 O O . LEU A 1 192 ? -18.357 8.524 9.905 1.00 77.00 192 LEU A O 1
ATOM 1603 N N . LEU A 1 193 ? -16.483 9.663 10.336 1.00 77.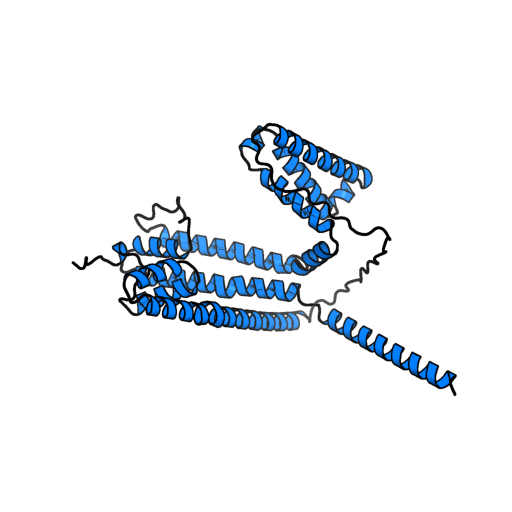31 193 LEU A N 1
ATOM 1604 C CA . LEU A 1 193 ? -16.023 8.737 11.379 1.00 77.31 193 LEU A CA 1
ATOM 1605 C C . LEU A 1 193 ? -16.966 8.685 12.589 1.00 77.31 193 LEU A C 1
ATOM 1607 O O . LEU A 1 193 ? -16.968 7.698 13.317 1.00 77.31 193 LEU A O 1
ATOM 1611 N N . ARG A 1 194 ? -17.821 9.696 12.796 1.00 77.00 194 ARG A N 1
ATOM 1612 C CA . ARG A 1 194 ? -18.868 9.641 13.830 1.00 77.00 194 ARG A CA 1
ATOM 1613 C C . ARG A 1 194 ? -19.924 8.574 13.523 1.00 77.00 194 ARG A C 1
ATOM 1615 O O . ARG A 1 194 ? -20.527 8.056 14.456 1.00 77.00 194 ARG A O 1
ATOM 1622 N N . LEU A 1 195 ? -20.101 8.191 12.250 1.00 75.00 195 LEU A N 1
ATOM 1623 C CA . LEU A 1 195 ? -21.000 7.104 11.844 1.00 75.00 195 LEU A CA 1
ATOM 1624 C C . LEU A 1 195 ? -20.522 5.731 12.327 1.00 75.00 195 LEU A C 1
ATOM 1626 O O . LEU A 1 195 ? -21.342 4.827 12.442 1.00 75.00 195 LEU A O 1
ATOM 1630 N N . ILE A 1 196 ? -19.239 5.578 12.681 1.00 77.19 196 ILE A N 1
ATOM 1631 C CA . ILE A 1 196 ? -18.734 4.349 13.316 1.00 77.19 196 ILE A CA 1
ATOM 1632 C C . ILE A 1 196 ? -19.542 4.047 14.581 1.00 77.19 196 ILE A C 1
ATOM 1634 O O . ILE A 1 196 ? -19.919 2.906 14.806 1.00 77.19 196 ILE A O 1
ATOM 1638 N N . LYS A 1 197 ? -19.912 5.084 15.340 1.00 74.69 197 LYS A N 1
ATOM 1639 C CA . LYS A 1 197 ? -20.722 4.964 16.560 1.00 74.69 197 LYS A CA 1
ATOM 1640 C C . LYS A 1 197 ? -22.211 4.765 16.318 1.00 74.69 197 LYS A C 1
ATOM 1642 O O . LYS A 1 197 ? -22.949 4.484 17.255 1.00 74.69 197 LYS A O 1
ATOM 1647 N N . ALA A 1 198 ? -22.672 4.946 15.082 1.00 74.25 198 ALA A N 1
ATOM 1648 C CA . ALA A 1 198 ? -24.060 4.669 14.735 1.00 74.25 198 ALA A CA 1
ATOM 1649 C C . ALA A 1 198 ? -24.328 3.157 14.651 1.00 74.25 198 ALA A C 1
ATOM 1651 O O . ALA A 1 198 ? -25.480 2.743 14.757 1.00 74.25 198 ALA A O 1
ATOM 1652 N N . SER A 1 199 ? -23.282 2.337 14.474 1.00 75.62 199 SER A N 1
ATOM 1653 C CA . SER A 1 199 ? -23.389 0.882 14.410 1.00 75.62 199 SER A CA 1
ATOM 1654 C C . SER A 1 199 ? -22.473 0.226 15.446 1.00 75.62 199 SER A C 1
ATOM 1656 O O . SER A 1 199 ? -21.254 0.285 15.281 1.00 75.62 199 SER A O 1
ATOM 1658 N N . PRO A 1 200 ? -23.024 -0.459 16.468 1.00 76.75 200 PRO A N 1
ATOM 1659 C CA . PRO A 1 200 ? -22.205 -1.149 17.466 1.00 76.75 200 PRO A CA 1
ATOM 1660 C C . PRO A 1 200 ? -21.312 -2.222 16.824 1.00 76.75 200 PRO A C 1
ATOM 1662 O O . PRO A 1 200 ? -20.180 -2.410 17.241 1.00 76.75 200 PRO A O 1
ATOM 1665 N N . ILE A 1 201 ? -21.766 -2.849 15.732 1.00 76.19 201 ILE A N 1
ATOM 1666 C CA . ILE A 1 201 ? -20.984 -3.844 14.982 1.00 76.19 201 ILE A CA 1
ATOM 1667 C C . ILE A 1 201 ? -19.732 -3.208 14.362 1.00 76.19 201 ILE A C 1
ATOM 1669 O O . ILE A 1 201 ? -18.653 -3.797 14.395 1.00 76.19 201 ILE A O 1
ATOM 1673 N N . LEU A 1 202 ? -19.873 -2.015 13.775 1.00 76.12 202 LEU A N 1
ATOM 1674 C CA . LEU A 1 202 ? -18.754 -1.306 13.154 1.00 76.12 202 LEU A CA 1
ATOM 1675 C C . LEU A 1 202 ? -17.800 -0.750 14.214 1.00 76.12 202 LEU A C 1
ATOM 1677 O O . LEU A 1 202 ? -16.589 -0.820 14.028 1.00 76.12 202 LEU A O 1
ATOM 1681 N N . GLU A 1 203 ? -18.334 -0.227 15.320 1.00 81.94 203 GLU A N 1
ATOM 1682 C CA . GLU A 1 203 ? -17.537 0.210 16.467 1.00 81.94 203 GLU A CA 1
ATOM 1683 C C . GLU A 1 203 ? -16.694 -0.945 17.023 1.00 81.94 203 GLU A C 1
ATOM 1685 O O . GLU A 1 203 ? -15.472 -0.811 17.107 1.00 81.94 203 GLU A O 1
ATOM 1690 N N . ASP A 1 204 ? -17.307 -2.098 17.296 1.00 77.19 204 ASP A N 1
ATOM 1691 C CA . ASP A 1 204 ? -16.612 -3.291 17.788 1.00 77.19 204 ASP A CA 1
ATOM 1692 C C . ASP A 1 204 ? -15.555 -3.788 16.795 1.00 77.19 204 ASP A C 1
ATOM 1694 O O . ASP A 1 204 ? -14.443 -4.151 17.182 1.00 77.19 204 ASP A O 1
ATOM 1698 N N . PHE A 1 205 ? -15.864 -3.772 15.497 1.00 80.19 205 PHE A N 1
ATOM 1699 C CA . PHE A 1 205 ? -14.923 -4.166 14.450 1.00 80.19 205 PHE A CA 1
ATOM 1700 C C . PHE A 1 205 ? -13.702 -3.240 14.377 1.00 80.19 205 PHE A C 1
ATOM 1702 O O . PHE A 1 205 ? -12.569 -3.718 14.304 1.00 80.19 205 PHE A O 1
ATOM 1709 N N . VAL A 1 206 ? -13.913 -1.922 14.436 1.00 81.75 206 VAL A N 1
ATOM 1710 C CA . VAL A 1 206 ? -12.838 -0.918 14.442 1.00 81.75 206 VAL A CA 1
ATOM 1711 C C . VAL A 1 206 ? -11.978 -1.083 15.691 1.00 81.75 206 VAL A C 1
ATOM 1713 O O . VAL A 1 206 ? -10.755 -1.138 15.584 1.00 81.75 206 VAL A O 1
ATOM 1716 N N . TRP A 1 207 ? -12.591 -1.234 16.865 1.00 79.19 207 TRP A N 1
ATOM 1717 C CA . TRP A 1 207 ? -11.849 -1.495 18.097 1.00 79.19 207 TRP A CA 1
ATOM 1718 C C . TRP A 1 207 ? -11.031 -2.781 18.029 1.00 79.19 207 TRP A C 1
ATOM 1720 O O . TRP A 1 207 ? -9.896 -2.799 18.500 1.00 79.19 207 TRP A O 1
ATOM 1730 N N . LYS A 1 208 ? -11.572 -3.830 17.403 1.00 77.81 208 LYS A N 1
ATOM 1731 C CA . LYS A 1 208 ? -10.873 -5.101 17.228 1.00 77.81 208 LYS A CA 1
ATOM 1732 C C . LYS A 1 208 ? -9.687 -4.984 16.267 1.00 77.81 208 LYS A C 1
ATOM 1734 O O . LYS A 1 208 ? -8.597 -5.416 16.613 1.00 77.81 208 LYS A O 1
ATOM 1739 N N . ILE A 1 209 ? -9.848 -4.349 15.104 1.00 82.50 209 ILE A N 1
ATOM 1740 C CA . ILE A 1 209 ? -8.747 -4.137 14.141 1.00 82.50 209 ILE A CA 1
ATOM 1741 C C . ILE A 1 209 ? -7.642 -3.267 14.732 1.00 82.50 209 ILE A C 1
ATOM 1743 O O . ILE A 1 209 ? -6.458 -3.558 14.565 1.00 82.50 209 ILE A O 1
ATOM 1747 N N . PHE A 1 210 ? -8.024 -2.182 15.401 1.00 79.12 210 PHE A N 1
ATOM 1748 C CA . PHE A 1 210 ? -7.099 -1.209 15.971 1.00 79.12 210 PHE A CA 1
ATOM 1749 C C . PHE A 1 210 ? -6.756 -1.514 17.440 1.00 79.12 210 PHE A C 1
ATOM 1751 O O . PHE A 1 210 ? -6.363 -0.588 18.155 1.00 79.12 210 PHE A O 1
ATOM 1758 N N . SER A 1 211 ? -6.902 -2.785 17.869 1.00 68.50 211 SER A N 1
ATOM 1759 C CA . SER A 1 211 ? -6.524 -3.365 19.179 1.00 68.50 211 SER A CA 1
ATOM 1760 C C . SER A 1 211 ? -5.331 -2.637 19.814 1.00 68.50 211 SER A C 1
ATOM 1762 O O . SER A 1 211 ? -4.449 -2.204 19.068 1.00 68.50 211 SER A O 1
ATOM 1764 N N . PRO A 1 212 ? -5.269 -2.471 21.158 1.00 64.94 212 PRO A N 1
ATOM 1765 C CA . PRO A 1 212 ? -4.664 -1.330 21.846 1.00 64.94 212 PRO A CA 1
ATOM 1766 C C . PRO A 1 212 ? -3.537 -0.687 21.045 1.00 64.94 212 PRO A C 1
ATOM 1768 O O . PRO A 1 212 ? -2.476 -1.293 20.877 1.00 64.94 212 PRO A O 1
ATOM 1771 N N . GLY A 1 213 ? -3.770 0.539 20.554 1.00 64.06 213 GLY A N 1
ATOM 1772 C CA . GLY A 1 213 ? -2.964 1.214 19.523 1.00 64.06 213 GLY A CA 1
ATOM 1773 C C . GLY A 1 213 ? -1.450 1.313 19.764 1.00 64.06 213 GLY A C 1
ATOM 1774 O O . GLY A 1 213 ? -0.730 1.794 18.898 1.00 64.06 213 GLY A O 1
ATOM 1775 N N . LYS A 1 214 ? -0.943 0.825 20.899 1.00 67.25 214 LYS A N 1
ATOM 1776 C CA . LYS A 1 214 ? 0.472 0.565 21.169 1.00 67.25 214 LYS A CA 1
ATOM 1777 C C . LYS A 1 214 ? 1.118 -0.3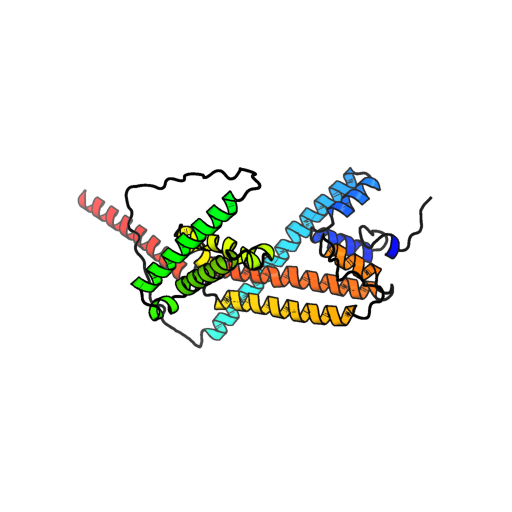67 20.128 1.00 67.25 214 LYS A C 1
ATOM 1779 O O . LYS A 1 214 ? 2.210 -0.048 19.673 1.00 67.25 214 LYS A O 1
ATOM 1784 N N . LYS A 1 215 ? 0.470 -1.473 19.721 1.00 70.75 215 LYS A N 1
ATOM 1785 C CA . LYS A 1 215 ? 1.060 -2.431 18.753 1.00 70.75 215 LYS A CA 1
ATOM 1786 C C . LYS A 1 215 ? 1.083 -1.867 17.332 1.00 70.75 215 LYS A C 1
ATOM 1788 O O . LYS A 1 215 ? 2.147 -1.729 16.733 1.00 70.75 215 LYS A O 1
ATOM 1793 N N . LEU A 1 216 ? -0.087 -1.476 16.826 1.00 79.88 216 LEU A N 1
ATOM 1794 C CA . LEU A 1 216 ? -0.211 -0.915 15.481 1.00 79.88 216 LEU A CA 1
ATOM 1795 C C . LEU A 1 216 ? 0.521 0.430 15.354 1.00 79.88 216 LEU A C 1
ATOM 1797 O O . LEU A 1 216 ? 1.181 0.679 14.352 1.00 79.88 216 LEU A O 1
ATOM 1801 N N . GLY A 1 217 ? 0.460 1.284 16.379 1.00 81.75 217 GLY A N 1
ATOM 1802 C CA . GLY A 1 217 ? 1.150 2.574 16.387 1.00 81.75 217 GLY A CA 1
ATOM 1803 C C . GLY A 1 217 ? 2.671 2.437 16.316 1.00 81.75 217 GLY A C 1
ATOM 1804 O O . GLY A 1 217 ? 3.306 3.197 15.590 1.00 81.75 217 GLY A O 1
ATOM 1805 N N . GLY A 1 218 ? 3.252 1.441 16.998 1.00 82.94 218 GLY A N 1
ATOM 1806 C CA . GLY A 1 218 ? 4.678 1.124 16.885 1.00 82.94 218 GLY A CA 1
ATOM 1807 C C . GLY A 1 218 ? 5.081 0.739 15.459 1.00 82.94 218 GLY A C 1
ATOM 1808 O O . GLY A 1 218 ? 6.070 1.261 14.948 1.00 82.94 218 GLY A O 1
ATOM 1809 N N . LEU A 1 219 ? 4.274 -0.095 14.789 1.00 82.44 219 LEU A N 1
ATOM 1810 C CA . LEU A 1 219 ? 4.493 -0.461 13.385 1.00 82.44 219 LEU A CA 1
ATOM 1811 C C . LEU A 1 219 ? 4.390 0.755 12.455 1.00 82.44 219 LEU A C 1
ATOM 1813 O O . LEU A 1 219 ? 5.265 0.954 11.618 1.00 82.44 219 LEU A O 1
ATOM 1817 N N . VAL A 1 220 ? 3.367 1.599 12.632 1.00 85.25 220 VAL A N 1
ATOM 1818 C CA . VAL A 1 220 ? 3.182 2.816 11.825 1.00 85.25 220 VAL A CA 1
ATOM 1819 C C . VAL A 1 220 ? 4.377 3.762 11.978 1.00 85.25 220 VAL A C 1
ATOM 1821 O O . VAL A 1 220 ? 4.909 4.246 10.977 1.00 85.25 220 VAL A O 1
ATOM 1824 N N . ILE A 1 221 ? 4.849 3.989 13.208 1.00 87.88 221 ILE A N 1
ATOM 1825 C CA . ILE A 1 221 ? 6.038 4.813 13.468 1.00 87.88 221 ILE A CA 1
ATOM 1826 C C . ILE A 1 221 ? 7.274 4.191 12.815 1.00 87.88 221 ILE A C 1
ATOM 1828 O O . ILE A 1 221 ? 8.005 4.903 12.132 1.00 87.88 221 ILE A O 1
ATOM 1832 N N . PHE A 1 222 ? 7.477 2.877 12.955 1.00 86.31 222 PHE A N 1
ATOM 1833 C CA . PHE A 1 222 ? 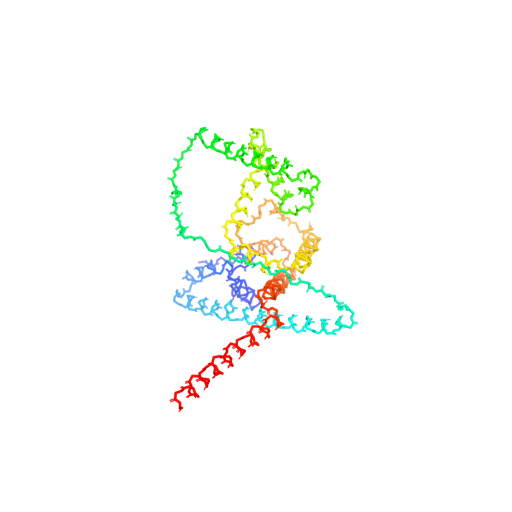8.568 2.163 12.292 1.00 86.31 222 PHE A CA 1
ATOM 1834 C C . PHE A 1 222 ? 8.543 2.371 10.773 1.00 86.31 222 PHE A C 1
ATOM 1836 O O . PHE A 1 222 ? 9.572 2.716 10.195 1.00 86.31 222 PHE A O 1
ATOM 1843 N N . THR A 1 223 ? 7.378 2.257 10.126 1.00 86.62 223 THR A N 1
ATOM 1844 C CA . THR A 1 223 ? 7.264 2.533 8.688 1.00 86.62 223 THR A CA 1
ATOM 1845 C C . THR A 1 223 ? 7.566 3.974 8.322 1.00 86.62 223 THR A C 1
ATOM 1847 O O . THR A 1 223 ? 8.270 4.204 7.344 1.00 86.62 223 THR A O 1
ATOM 1850 N N . ILE A 1 224 ? 7.090 4.948 9.099 1.00 87.94 224 ILE A N 1
ATOM 1851 C CA . ILE A 1 224 ? 7.389 6.363 8.850 1.00 87.94 224 ILE A CA 1
ATOM 1852 C C . ILE A 1 224 ? 8.898 6.605 8.972 1.00 87.94 224 ILE A C 1
ATOM 1854 O O . ILE A 1 224 ? 9.497 7.222 8.095 1.00 87.94 224 ILE A O 1
ATOM 1858 N N . THR A 1 225 ? 9.536 6.079 10.020 1.00 89.62 225 THR A N 1
ATOM 1859 C CA . THR A 1 225 ? 10.987 6.177 10.211 1.00 89.62 225 THR A CA 1
ATOM 1860 C C . THR A 1 225 ? 11.751 5.502 9.074 1.00 89.62 225 THR A C 1
ATOM 1862 O O . THR A 1 225 ? 12.689 6.095 8.544 1.00 89.62 225 THR A O 1
ATOM 1865 N N . PHE A 1 226 ? 11.337 4.306 8.652 1.00 87.88 226 PHE A N 1
ATOM 1866 C CA . PHE A 1 226 ? 11.939 3.608 7.519 1.00 87.88 226 PHE A CA 1
ATOM 1867 C C . PHE A 1 226 ? 11.827 4.425 6.225 1.00 87.88 226 PHE A C 1
ATOM 1869 O O . PHE A 1 226 ? 12.826 4.603 5.533 1.00 87.88 226 PHE A O 1
ATOM 1876 N N . VAL A 1 227 ? 10.648 4.985 5.928 1.00 86.12 227 VAL A N 1
ATOM 1877 C CA . VAL A 1 227 ? 10.429 5.845 4.753 1.00 86.12 227 VAL A CA 1
ATOM 1878 C C . VAL A 1 227 ? 11.321 7.084 4.805 1.00 86.12 227 VAL A C 1
ATOM 1880 O O . VAL A 1 227 ? 11.921 7.432 3.790 1.00 86.12 227 VAL A O 1
ATOM 1883 N N . ILE A 1 228 ? 11.474 7.725 5.968 1.00 87.44 228 ILE A N 1
ATOM 1884 C CA . ILE A 1 228 ? 12.367 8.884 6.133 1.00 87.44 228 ILE A CA 1
ATOM 1885 C C . ILE A 1 228 ? 13.825 8.494 5.863 1.00 87.44 228 ILE A C 1
ATOM 1887 O O . ILE A 1 228 ? 14.509 9.186 5.110 1.00 87.44 228 ILE A O 1
ATOM 1891 N N . ILE A 1 229 ? 14.300 7.382 6.432 1.00 89.25 229 ILE A N 1
ATOM 1892 C CA . ILE A 1 229 ? 15.672 6.898 6.223 1.00 89.25 229 ILE A CA 1
ATOM 1893 C C . ILE A 1 229 ? 15.896 6.544 4.749 1.00 89.25 229 ILE A C 1
ATOM 1895 O O . ILE A 1 229 ? 16.877 6.984 4.156 1.00 89.25 229 ILE A O 1
ATOM 1899 N N . ALA A 1 230 ? 14.977 5.798 4.134 1.00 86.69 230 ALA A N 1
ATOM 1900 C CA . ALA A 1 230 ? 15.068 5.417 2.729 1.00 86.69 230 ALA A CA 1
ATOM 1901 C C . ALA A 1 230 ? 15.044 6.635 1.796 1.00 86.69 230 ALA A C 1
ATOM 1903 O O . ALA A 1 230 ? 15.812 6.687 0.835 1.00 86.69 230 ALA A O 1
ATOM 1904 N N . SER A 1 231 ? 14.223 7.639 2.116 1.00 85.50 231 SER A N 1
ATOM 1905 C CA . SER A 1 231 ? 14.176 8.910 1.387 1.00 85.50 231 SER A CA 1
ATOM 1906 C C . SER A 1 231 ? 15.481 9.688 1.536 1.00 85.50 231 SER A C 1
ATOM 1908 O O . SER A 1 231 ? 15.979 10.228 0.556 1.00 85.50 231 SER A O 1
ATOM 1910 N N . ALA A 1 232 ? 16.078 9.708 2.732 1.00 86.75 232 ALA A N 1
ATOM 1911 C CA . ALA A 1 232 ? 17.375 10.338 2.959 1.00 86.75 232 ALA A CA 1
ATOM 1912 C C . ALA A 1 232 ? 18.499 9.630 2.184 1.00 86.75 232 ALA A C 1
ATOM 1914 O O . ALA A 1 232 ? 19.315 10.301 1.559 1.00 86.75 232 ALA A O 1
ATOM 1915 N N . ILE A 1 233 ? 18.520 8.291 2.168 1.00 87.50 233 ILE A N 1
ATOM 1916 C CA . ILE A 1 233 ? 19.479 7.504 1.374 1.00 87.50 233 ILE A CA 1
ATOM 1917 C C . ILE A 1 233 ? 19.289 7.781 -0.120 1.00 87.50 233 ILE A C 1
ATOM 1919 O O . ILE A 1 233 ? 20.262 8.085 -0.805 1.00 87.50 233 ILE A O 1
ATOM 1923 N N . SER A 1 234 ? 18.047 7.728 -0.612 1.00 85.50 234 SER A N 1
ATOM 1924 C CA . SER A 1 234 ? 17.715 8.016 -2.015 1.00 85.50 234 SER A CA 1
ATOM 1925 C C . SER A 1 234 ? 18.149 9.425 -2.405 1.00 85.50 234 SER A C 1
ATOM 1927 O O . SER A 1 234 ? 18.758 9.617 -3.453 1.00 85.50 234 SER A O 1
ATOM 1929 N N . LEU A 1 235 ? 17.894 10.408 -1.536 1.00 82.44 235 LEU A N 1
ATOM 1930 C CA . LEU A 1 235 ? 18.319 11.783 -1.753 1.00 82.44 235 LEU A CA 1
ATOM 1931 C C . LEU A 1 235 ? 19.838 11.849 -1.909 1.00 82.44 235 LEU A C 1
ATOM 1933 O O . LEU A 1 235 ? 20.307 12.384 -2.900 1.00 82.44 235 LEU A O 1
ATOM 1937 N N . GLN A 1 236 ? 20.613 11.262 -0.996 1.00 84.94 236 GLN A N 1
ATOM 1938 C CA . GLN A 1 236 ? 22.078 11.287 -1.099 1.00 84.94 236 GLN A CA 1
ATOM 1939 C C . GLN A 1 236 ? 22.603 10.543 -2.336 1.00 84.94 236 GLN A C 1
ATOM 1941 O O . GLN A 1 236 ? 23.577 10.982 -2.943 1.00 84.94 236 GLN A O 1
ATOM 1946 N N . LEU A 1 237 ? 21.958 9.441 -2.727 1.00 80.88 237 LEU A N 1
ATOM 1947 C CA . LEU A 1 237 ? 22.378 8.624 -3.864 1.00 80.88 237 LEU A CA 1
ATOM 1948 C C . LEU A 1 237 ? 22.114 9.314 -5.211 1.00 80.88 237 LEU A C 1
ATOM 1950 O O . LEU A 1 237 ? 22.936 9.218 -6.119 1.00 80.88 237 LEU A O 1
ATOM 1954 N N . PHE A 1 238 ? 20.989 10.024 -5.334 1.00 77.50 238 PHE A N 1
ATOM 1955 C CA . PHE A 1 238 ? 20.526 10.586 -6.606 1.00 77.50 238 PHE A CA 1
ATOM 1956 C C . PHE A 1 238 ? 20.646 12.114 -6.708 1.00 77.50 238 PHE A C 1
ATOM 1958 O O . PHE A 1 238 ? 20.431 12.661 -7.786 1.00 77.50 238 PHE A O 1
ATOM 1965 N N . TYR A 1 239 ? 21.053 12.813 -5.640 1.00 75.75 239 TYR A N 1
ATOM 1966 C CA . TYR A 1 239 ? 21.240 14.274 -5.646 1.00 75.75 239 TYR A CA 1
ATOM 1967 C C . TYR A 1 239 ? 22.256 14.752 -6.694 1.00 75.75 239 TYR A C 1
ATOM 1969 O O . TYR A 1 239 ? 22.111 15.835 -7.253 1.00 75.75 239 TYR A O 1
ATOM 1977 N N . ALA A 1 240 ? 23.284 13.947 -6.969 1.00 66.88 240 ALA A N 1
ATOM 1978 C CA . ALA A 1 240 ? 24.356 14.298 -7.897 1.00 66.88 240 ALA A CA 1
ATOM 1979 C C . ALA A 1 240 ? 24.092 13.870 -9.355 1.00 66.88 240 ALA A C 1
ATOM 1981 O O . ALA A 1 240 ? 24.964 14.077 -10.198 1.00 66.88 240 ALA A O 1
ATOM 1982 N N . VAL A 1 241 ? 22.937 13.264 -9.668 1.00 69.06 241 VAL A N 1
ATOM 1983 C CA . VAL A 1 241 ? 22.623 12.806 -11.032 1.00 69.06 241 VAL A CA 1
ATOM 1984 C C . VAL A 1 241 ? 22.235 14.015 -11.899 1.00 69.06 241 VAL A C 1
ATOM 1986 O O . VAL A 1 241 ? 21.203 14.644 -11.645 1.00 69.06 241 VAL A O 1
ATOM 1989 N N . PRO A 1 242 ? 23.038 14.380 -12.919 1.00 63.97 242 PRO A N 1
ATOM 1990 C CA . PRO A 1 242 ? 22.717 15.500 -13.797 1.00 63.97 242 PRO A CA 1
ATOM 1991 C C . PRO A 1 242 ? 21.457 15.189 -14.619 1.00 63.97 242 PRO A C 1
ATOM 1993 O O . PRO A 1 242 ? 21.242 14.055 -15.032 1.00 63.97 242 PRO A O 1
ATOM 1996 N N . ASN A 1 243 ? 20.641 16.208 -14.895 1.00 61.28 243 ASN A N 1
ATOM 1997 C CA . ASN A 1 243 ? 19.386 16.125 -15.660 1.00 61.28 243 ASN A CA 1
ATOM 1998 C C . ASN A 1 243 ? 18.182 15.440 -14.987 1.00 61.28 243 ASN A C 1
ATOM 2000 O O . ASN A 1 243 ? 17.157 15.265 -15.642 1.00 61.28 243 ASN A O 1
ATOM 2004 N N . LEU A 1 244 ? 18.224 15.149 -13.683 1.00 64.00 244 LEU A N 1
ATOM 2005 C CA . LEU A 1 244 ? 17.050 14.677 -12.935 1.00 64.00 244 LEU A CA 1
ATOM 2006 C C . LEU A 1 244 ? 16.088 15.839 -12.580 1.00 64.00 244 LEU A C 1
ATOM 2008 O O . LEU A 1 244 ? 15.776 16.090 -11.418 1.00 64.00 244 LEU A O 1
ATOM 2012 N N . TYR A 1 245 ? 15.638 16.605 -13.579 1.00 53.41 245 TYR A N 1
ATOM 2013 C CA . TYR A 1 245 ? 14.816 17.813 -13.377 1.00 53.41 245 TYR A CA 1
ATOM 2014 C C . TYR A 1 245 ? 13.360 17.520 -12.949 1.00 53.41 245 TYR A C 1
ATOM 2016 O O . TYR A 1 245 ? 12.620 18.443 -12.605 1.00 53.41 245 TYR A O 1
ATOM 2024 N N . HIS A 1 246 ? 12.945 16.250 -12.907 1.00 50.47 246 HIS A N 1
ATOM 2025 C CA . HIS A 1 246 ? 11.551 15.835 -12.708 1.00 50.47 246 HIS A CA 1
ATOM 2026 C C . HIS A 1 246 ? 11.192 15.326 -11.299 1.00 50.47 246 HIS A C 1
ATOM 2028 O O . HIS A 1 246 ? 10.248 14.562 -11.146 1.00 50.47 246 HIS A O 1
ATOM 2034 N N . PHE A 1 247 ? 11.814 15.825 -10.224 1.00 50.00 247 PHE A N 1
ATOM 2035 C CA . PHE A 1 247 ? 11.196 15.676 -8.887 1.00 50.00 247 PHE A CA 1
ATOM 2036 C C . PHE A 1 247 ? 9.922 16.532 -8.711 1.00 50.00 247 PHE A C 1
ATOM 2038 O O . PHE A 1 247 ? 9.144 16.301 -7.789 1.00 50.00 247 PHE A O 1
ATOM 2045 N N . HIS A 1 248 ? 9.683 17.512 -9.594 1.00 45.59 248 HIS A N 1
ATOM 2046 C CA . HIS A 1 248 ? 8.483 18.361 -9.569 1.00 45.59 248 HIS A CA 1
ATOM 2047 C C . HIS A 1 248 ? 7.260 17.744 -10.261 1.00 45.59 248 HIS A C 1
ATOM 2049 O O . HIS A 1 248 ? 6.136 18.185 -10.032 1.00 45.59 248 HIS A O 1
ATOM 2055 N N . THR A 1 249 ? 7.469 16.735 -11.099 1.00 45.69 249 THR A N 1
ATOM 2056 C CA . THR A 1 249 ? 6.425 15.981 -11.795 1.00 45.69 249 THR A CA 1
ATOM 2057 C C . THR A 1 249 ? 6.702 14.524 -11.489 1.00 45.69 249 THR A C 1
ATOM 2059 O O . THR A 1 249 ? 7.316 13.818 -12.279 1.00 45.69 249 THR A O 1
ATOM 2062 N N . PHE A 1 250 ? 6.301 14.095 -10.290 1.00 49.28 250 PHE A N 1
ATOM 2063 C CA . PHE A 1 250 ? 6.160 12.667 -10.020 1.00 49.28 250 PHE A CA 1
ATOM 2064 C C . PHE A 1 250 ? 5.396 12.060 -11.208 1.00 49.28 250 PHE A C 1
ATOM 2066 O O . PHE A 1 250 ? 4.374 12.650 -11.589 1.00 49.28 250 PHE A O 1
ATOM 2073 N N . PRO A 1 251 ? 5.879 10.969 -11.833 1.00 51.09 251 PRO A N 1
ATOM 2074 C CA . PRO A 1 251 ? 5.102 10.311 -12.870 1.00 51.09 251 PRO A CA 1
ATOM 2075 C C . PRO A 1 251 ? 3.721 10.026 -12.281 1.00 51.09 251 PRO A C 1
ATOM 2077 O O . PRO A 1 251 ? 3.597 9.556 -11.149 1.00 51.09 251 PRO A O 1
ATOM 2080 N N . GLN A 1 252 ? 2.678 10.422 -13.010 1.00 52.16 252 GLN A N 1
ATOM 2081 C CA . GLN A 1 252 ? 1.297 10.227 -12.565 1.00 52.16 252 GLN A CA 1
ATOM 2082 C C . GLN A 1 252 ? 0.938 8.735 -12.472 1.00 52.16 252 GLN A C 1
ATOM 2084 O O . GLN A 1 252 ? -0.100 8.398 -11.910 1.00 52.16 252 GLN A O 1
ATOM 2089 N N . GLU A 1 253 ? 1.811 7.852 -12.966 1.00 62.09 253 GLU A N 1
ATOM 2090 C CA . GLU A 1 253 ? 1.620 6.413 -13.016 1.00 62.09 253 GLU A CA 1
ATOM 2091 C C . GLU A 1 253 ? 2.862 5.690 -12.465 1.00 62.09 253 GLU A C 1
ATOM 2093 O O . GLU A 1 253 ? 3.971 5.929 -12.919 1.00 62.09 253 GLU A O 1
ATOM 2098 N N . GLY A 1 254 ? 2.667 4.841 -11.450 1.00 74.06 254 GLY A N 1
ATOM 2099 C CA . GLY A 1 254 ? 3.563 3.740 -11.059 1.00 74.06 254 GLY A CA 1
ATOM 2100 C C . GLY A 1 254 ? 4.956 4.047 -10.477 1.00 74.06 254 GLY A C 1
ATOM 2101 O O . GLY A 1 254 ? 5.636 5.015 -10.814 1.00 74.06 254 GLY A O 1
ATOM 2102 N N . TRP A 1 255 ? 5.451 3.148 -9.617 1.00 82.25 255 TRP A N 1
ATOM 2103 C CA . TRP A 1 255 ? 6.860 3.195 -9.180 1.00 82.25 255 TRP A CA 1
ATOM 2104 C C . TRP A 1 255 ? 7.810 2.747 -10.297 1.00 82.25 255 TRP A C 1
ATOM 2106 O O . TRP A 1 255 ? 8.972 3.159 -10.330 1.00 82.25 255 TRP A O 1
ATOM 2116 N N . THR A 1 256 ? 7.324 1.915 -11.218 1.00 85.12 256 THR A N 1
ATOM 2117 C CA . THR A 1 256 ? 8.107 1.385 -12.335 1.00 85.12 256 THR A CA 1
ATOM 2118 C C . THR A 1 256 ? 8.561 2.508 -13.269 1.00 85.12 256 THR A C 1
ATOM 2120 O O . THR A 1 256 ? 9.726 2.525 -13.668 1.00 85.12 256 THR A O 1
ATOM 2123 N N . ASP A 1 257 ? 7.700 3.499 -13.543 1.00 81.06 257 ASP A N 1
ATOM 2124 C CA . ASP A 1 257 ? 8.020 4.614 -14.447 1.00 81.06 257 ASP A CA 1
ATOM 2125 C C . ASP A 1 257 ? 9.087 5.510 -13.838 1.00 81.06 257 ASP A C 1
ATOM 2127 O O . ASP A 1 257 ? 10.037 5.910 -14.513 1.00 81.06 257 ASP A O 1
ATOM 2131 N N . PHE A 1 258 ? 8.980 5.750 -12.530 1.00 81.19 258 PHE A N 1
ATOM 2132 C CA . PHE A 1 258 ? 9.998 6.469 -11.780 1.00 81.19 258 PHE A CA 1
ATOM 2133 C C . PHE A 1 258 ? 11.360 5.774 -11.877 1.00 81.19 258 PHE A C 1
ATOM 2135 O O . PHE A 1 258 ? 12.362 6.422 -12.177 1.00 81.19 258 PHE A O 1
ATOM 2142 N N . VAL A 1 259 ? 11.412 4.455 -11.669 1.00 86.00 259 VAL A N 1
ATOM 2143 C CA . VAL A 1 259 ? 12.670 3.701 -11.754 1.00 86.00 259 VAL A CA 1
ATOM 2144 C C . VAL A 1 259 ? 13.257 3.773 -13.157 1.00 86.00 259 VAL A C 1
ATOM 2146 O O . VAL A 1 259 ? 14.447 4.048 -13.299 1.00 86.00 259 VAL A O 1
ATOM 2149 N N . VAL A 1 260 ? 12.446 3.572 -14.196 1.00 82.50 260 VAL A N 1
ATOM 2150 C CA . VAL A 1 260 ? 12.915 3.641 -15.586 1.00 82.50 260 VAL A CA 1
ATOM 2151 C C . VAL A 1 260 ? 13.460 5.028 -15.921 1.00 82.50 260 VAL A C 1
ATOM 2153 O O . VAL A 1 260 ? 14.510 5.125 -16.557 1.00 82.50 260 VAL A O 1
ATOM 2156 N N . GLU A 1 261 ? 12.818 6.093 -15.450 1.00 80.69 261 GLU A N 1
ATOM 2157 C CA . GLU A 1 261 ? 13.288 7.461 -15.669 1.00 80.69 261 GLU A CA 1
ATOM 2158 C C . GLU A 1 261 ? 14.618 7.740 -14.955 1.00 80.69 261 GLU A C 1
ATOM 2160 O O . GLU A 1 261 ? 15.550 8.290 -15.549 1.00 80.69 261 GLU A O 1
ATOM 2165 N N . VAL A 1 262 ? 14.771 7.275 -13.710 1.00 82.75 262 VAL A N 1
ATOM 2166 C CA . VAL A 1 262 ? 16.044 7.381 -12.980 1.00 82.75 262 VAL A CA 1
ATOM 2167 C C . VAL A 1 262 ? 17.148 6.591 -13.691 1.00 82.75 262 VAL A C 1
ATOM 2169 O O . VAL A 1 262 ? 18.271 7.085 -13.823 1.00 82.75 262 VAL A O 1
ATOM 2172 N N . LEU A 1 263 ? 16.852 5.393 -14.204 1.00 84.81 263 LEU A N 1
ATOM 2173 C CA . LEU A 1 263 ? 17.812 4.597 -14.975 1.00 84.81 263 LEU A CA 1
ATOM 2174 C C . LEU A 1 263 ? 18.202 5.285 -16.292 1.00 84.81 263 LEU A C 1
ATOM 2176 O O . LEU A 1 263 ? 19.372 5.236 -16.669 1.00 84.81 263 LEU A O 1
ATOM 2180 N N . ARG A 1 264 ? 17.269 5.974 -16.968 1.00 80.75 264 ARG A N 1
ATOM 2181 C CA . ARG A 1 264 ? 17.564 6.764 -18.180 1.00 80.75 264 ARG A CA 1
ATOM 2182 C C . ARG A 1 264 ? 18.489 7.947 -17.897 1.00 80.75 264 ARG A C 1
ATOM 2184 O O . ARG A 1 264 ? 19.379 8.218 -18.703 1.00 80.75 264 ARG A O 1
ATOM 2191 N N . ALA A 1 265 ? 18.298 8.630 -16.769 1.00 80.56 265 ALA A N 1
ATOM 2192 C CA . ALA A 1 265 ? 19.110 9.781 -16.372 1.00 80.56 265 ALA A CA 1
ATOM 2193 C C . ALA A 1 265 ? 20.502 9.394 -15.833 1.00 80.56 265 ALA A C 1
ATOM 2195 O O . ALA A 1 265 ? 21.430 10.203 -15.850 1.00 80.56 265 ALA A O 1
ATOM 2196 N N . THR A 1 266 ? 20.666 8.156 -15.365 1.00 82.81 266 THR A N 1
ATOM 2197 C CA . THR A 1 266 ? 21.908 7.659 -14.756 1.00 82.81 266 THR A CA 1
ATOM 2198 C C . THR A 1 266 ? 22.965 7.288 -15.813 1.00 82.81 266 THR A C 1
ATOM 2200 O O . THR A 1 266 ? 22.651 6.920 -16.944 1.00 82.81 266 THR A O 1
ATOM 2203 N N . ASP A 1 267 ? 24.254 7.375 -15.466 1.00 82.75 267 ASP A N 1
ATOM 2204 C CA . ASP A 1 267 ? 25.359 6.875 -16.304 1.00 82.75 267 ASP A CA 1
ATOM 2205 C C . ASP A 1 267 ? 25.205 5.366 -16.588 1.00 82.75 267 ASP A C 1
ATOM 2207 O O . ASP A 1 267 ? 24.873 4.597 -15.685 1.00 82.75 267 ASP A O 1
ATOM 2211 N N . ASP A 1 268 ? 25.489 4.928 -17.820 1.00 79.81 268 ASP A N 1
ATOM 2212 C CA . ASP A 1 268 ? 25.322 3.533 -18.266 1.00 79.81 268 ASP A CA 1
ATOM 2213 C C . ASP A 1 268 ? 26.060 2.529 -17.367 1.00 79.81 268 ASP A C 1
ATOM 2215 O O . ASP A 1 268 ? 25.582 1.418 -17.143 1.00 79.81 268 ASP A O 1
ATOM 2219 N N . LYS A 1 269 ? 27.205 2.921 -16.793 1.00 84.12 269 LYS A N 1
ATOM 2220 C CA . LYS A 1 269 ? 27.978 2.056 -15.884 1.00 84.12 269 LYS A CA 1
ATOM 2221 C C . LYS A 1 269 ? 27.302 1.847 -14.529 1.00 84.12 269 LYS A C 1
ATOM 2223 O O . LYS A 1 269 ? 27.573 0.850 -13.862 1.00 84.12 269 LYS A O 1
ATOM 2228 N N . LEU A 1 270 ? 26.461 2.791 -14.106 1.00 84.88 270 LEU A N 1
ATOM 2229 C CA . LEU A 1 270 ? 25.790 2.781 -12.805 1.00 84.88 270 LEU A CA 1
ATOM 2230 C C . LEU A 1 270 ? 24.370 2.199 -12.868 1.00 84.88 270 LEU A C 1
ATOM 2232 O O . LEU A 1 270 ? 23.868 1.754 -11.837 1.00 84.88 270 LEU A O 1
ATOM 2236 N N . VAL A 1 271 ? 23.764 2.119 -14.060 1.00 84.62 271 VAL A N 1
ATOM 2237 C CA . VAL A 1 271 ? 22.447 1.501 -14.318 1.00 84.62 271 VAL A CA 1
ATOM 2238 C C . VAL A 1 271 ? 22.225 0.177 -13.567 1.00 84.62 271 VAL A C 1
ATOM 2240 O O . VAL A 1 271 ? 21.228 0.089 -12.850 1.00 84.62 271 VAL A O 1
ATOM 2243 N N . PRO A 1 272 ? 23.110 -0.844 -13.634 1.00 86.44 272 PRO A N 1
ATOM 2244 C CA . PRO A 1 272 ? 22.853 -2.111 -12.945 1.00 86.44 272 PRO A CA 1
ATOM 2245 C C . PRO A 1 272 ? 22.806 -1.960 -11.419 1.00 86.44 272 PRO A C 1
ATOM 2247 O O . PRO A 1 272 ? 21.991 -2.603 -10.762 1.00 86.44 272 PRO A O 1
ATOM 2250 N N . PHE A 1 273 ? 23.629 -1.081 -10.840 1.00 87.88 273 PHE A N 1
ATOM 2251 C CA . PHE A 1 273 ? 23.640 -0.838 -9.396 1.00 87.88 273 PHE A CA 1
ATOM 2252 C C . PHE A 1 273 ? 22.379 -0.103 -8.936 1.00 87.88 273 PHE A C 1
ATOM 2254 O O . PHE A 1 273 ? 21.798 -0.452 -7.908 1.00 87.88 273 PHE A O 1
ATOM 2261 N N . VAL A 1 274 ? 21.925 0.877 -9.720 1.00 88.56 274 VAL A N 1
ATOM 2262 C CA . VAL A 1 274 ? 20.690 1.620 -9.447 1.00 88.56 274 VAL A CA 1
ATOM 2263 C C . VAL A 1 274 ? 19.462 0.718 -9.588 1.00 88.56 274 VAL A C 1
ATOM 2265 O O . VAL A 1 274 ? 18.576 0.758 -8.735 1.00 88.56 274 VAL A O 1
ATOM 2268 N N . ALA A 1 275 ? 19.433 -0.163 -10.592 1.00 88.75 275 ALA A N 1
ATOM 2269 C CA . ALA A 1 275 ? 18.364 -1.145 -10.749 1.00 88.75 275 ALA A CA 1
ATOM 2270 C C . ALA A 1 275 ? 18.309 -2.101 -9.547 1.00 88.75 275 ALA A C 1
ATOM 2272 O O . ALA A 1 275 ? 17.246 -2.273 -8.954 1.00 88.75 275 ALA A O 1
ATOM 2273 N N . ILE A 1 276 ? 19.451 -2.658 -9.120 1.00 90.62 276 ILE A N 1
ATOM 2274 C CA . ILE A 1 276 ? 19.524 -3.532 -7.936 1.00 90.62 276 ILE A CA 1
ATOM 2275 C C . ILE A 1 276 ? 19.025 -2.809 -6.680 1.00 90.62 276 ILE A C 1
ATOM 2277 O O . ILE A 1 276 ? 18.280 -3.402 -5.903 1.00 90.62 276 ILE A O 1
ATOM 2281 N N . TYR A 1 277 ? 19.391 -1.537 -6.492 1.00 91.19 277 TYR A N 1
ATOM 2282 C CA . TYR A 1 277 ? 18.911 -0.732 -5.369 1.00 91.19 277 TYR A CA 1
ATOM 2283 C C . TYR A 1 277 ? 17.379 -0.641 -5.343 1.00 91.19 277 TYR A C 1
ATOM 2285 O O . TYR A 1 277 ? 16.769 -0.948 -4.318 1.00 91.19 277 TYR A O 1
ATOM 2293 N N . PHE A 1 278 ? 16.748 -0.277 -6.464 1.00 90.38 278 PHE A N 1
ATOM 2294 C CA . PHE A 1 278 ? 15.291 -0.142 -6.530 1.00 90.38 278 PHE A CA 1
ATOM 2295 C C . PHE A 1 278 ? 14.561 -1.476 -6.392 1.00 90.38 278 PHE A C 1
ATOM 2297 O O . PHE A 1 278 ? 13.560 -1.544 -5.682 1.00 90.38 278 PHE A O 1
ATOM 2304 N N . VAL A 1 279 ? 15.075 -2.547 -7.005 1.00 90.56 279 VAL A N 1
ATOM 2305 C CA . VAL A 1 279 ? 14.523 -3.901 -6.840 1.00 90.56 279 VAL A CA 1
ATOM 2306 C C . VAL A 1 279 ? 14.609 -4.318 -5.371 1.00 90.56 279 VAL A C 1
ATOM 2308 O O . VAL A 1 279 ? 13.604 -4.734 -4.803 1.00 90.56 279 VAL A O 1
ATOM 2311 N N . ALA A 1 280 ? 15.769 -4.166 -4.726 1.00 90.31 280 ALA A N 1
ATOM 2312 C CA . ALA A 1 280 ? 15.948 -4.531 -3.323 1.00 90.31 280 ALA A CA 1
ATOM 2313 C C . ALA A 1 280 ? 15.051 -3.704 -2.390 1.00 90.31 280 ALA A C 1
ATOM 2315 O O . ALA A 1 280 ? 14.431 -4.260 -1.483 1.00 90.31 280 ALA A O 1
ATOM 2316 N N . TYR A 1 281 ? 14.940 -2.394 -2.631 1.00 90.12 281 TYR A N 1
ATOM 2317 C CA . TYR A 1 281 ? 14.045 -1.513 -1.884 1.00 90.12 281 TYR A CA 1
ATOM 2318 C C . TYR A 1 281 ? 12.577 -1.928 -2.042 1.00 90.12 281 TYR A C 1
ATOM 2320 O O . TYR A 1 281 ? 11.882 -2.114 -1.042 1.00 90.12 281 TYR A O 1
ATOM 2328 N N . HIS A 1 282 ? 12.116 -2.122 -3.281 1.00 89.25 282 HIS A N 1
ATOM 2329 C CA . HIS A 1 282 ? 10.743 -2.536 -3.559 1.00 89.25 282 HIS A CA 1
ATOM 2330 C C . HIS A 1 282 ? 10.443 -3.910 -2.948 1.00 89.25 282 HIS A C 1
ATOM 2332 O O . HIS A 1 282 ? 9.424 -4.054 -2.276 1.00 89.25 282 HIS A O 1
ATOM 2338 N N . LEU A 1 283 ? 11.335 -4.898 -3.094 1.00 87.25 283 LEU A N 1
ATOM 2339 C CA . LEU A 1 283 ? 11.196 -6.210 -2.451 1.00 87.25 283 LEU A CA 1
ATOM 2340 C C . LEU A 1 283 ? 11.110 -6.086 -0.931 1.00 87.25 283 LEU A C 1
ATOM 2342 O O . LEU A 1 283 ? 10.249 -6.704 -0.318 1.00 87.25 283 LEU A O 1
ATOM 2346 N N . PHE A 1 284 ? 11.962 -5.271 -0.308 1.00 86.69 284 PHE A N 1
ATOM 2347 C CA . PHE A 1 284 ? 11.930 -5.085 1.139 1.00 86.69 284 PHE A CA 1
ATOM 2348 C C . PHE A 1 284 ? 10.603 -4.469 1.605 1.00 86.69 284 PHE A C 1
ATOM 2350 O O . PHE A 1 284 ? 9.975 -4.983 2.528 1.00 86.69 284 PHE A O 1
ATOM 2357 N N . VAL A 1 285 ? 10.135 -3.397 0.962 1.00 86.00 285 VAL A N 1
ATOM 2358 C CA . VAL A 1 285 ? 8.870 -2.746 1.338 1.00 86.00 285 VAL A CA 1
ATOM 2359 C C . VAL A 1 285 ? 7.681 -3.674 1.088 1.00 86.00 285 VAL A C 1
ATOM 2361 O O . VAL A 1 285 ? 6.848 -3.876 1.969 1.00 86.00 285 VAL A O 1
ATOM 2364 N N . THR A 1 286 ? 7.602 -4.288 -0.087 1.00 84.38 286 THR A N 1
ATOM 2365 C CA . THR A 1 286 ? 6.453 -5.131 -0.434 1.00 84.38 286 THR A CA 1
ATOM 2366 C C . THR A 1 286 ? 6.427 -6.448 0.331 1.00 84.38 286 THR A C 1
ATOM 2368 O O . THR A 1 286 ? 5.354 -6.870 0.744 1.00 84.38 286 THR A O 1
ATOM 2371 N N . LEU A 1 287 ? 7.571 -7.088 0.577 1.00 83.56 287 LEU A N 1
ATOM 2372 C CA . LEU A 1 287 ? 7.602 -8.377 1.268 1.00 83.56 287 LEU A CA 1
ATOM 2373 C C . LEU A 1 287 ? 7.688 -8.248 2.782 1.00 83.56 287 LEU A C 1
ATOM 2375 O O . LEU A 1 287 ? 7.115 -9.079 3.473 1.00 83.56 287 LEU A O 1
ATOM 2379 N N . ILE A 1 288 ? 8.390 -7.256 3.329 1.00 82.31 288 ILE A N 1
ATOM 2380 C CA . ILE A 1 288 ? 8.557 -7.142 4.785 1.00 82.31 288 ILE A CA 1
ATOM 2381 C C . ILE A 1 288 ? 7.514 -6.200 5.367 1.00 82.31 288 ILE A C 1
ATOM 2383 O O . ILE A 1 288 ? 6.777 -6.590 6.268 1.00 82.31 288 ILE A O 1
ATOM 2387 N N . VAL A 1 289 ? 7.400 -4.974 4.848 1.00 83.00 289 VAL A N 1
ATOM 2388 C CA . VAL A 1 289 ? 6.490 -3.978 5.434 1.00 83.00 289 VAL A CA 1
ATOM 2389 C C . VAL A 1 289 ? 5.028 -4.391 5.264 1.00 83.00 289 VAL A C 1
ATOM 2391 O O . VAL A 1 289 ? 4.288 -4.368 6.248 1.00 83.00 289 VAL A O 1
ATOM 2394 N N . LEU A 1 290 ? 4.600 -4.817 4.069 1.00 82.81 290 LEU A N 1
ATOM 2395 C CA . LEU A 1 290 ? 3.211 -5.265 3.889 1.00 82.81 290 LEU A CA 1
ATOM 2396 C C . LEU A 1 290 ? 2.911 -6.524 4.707 1.00 82.81 290 LEU A C 1
ATOM 2398 O O . LEU A 1 290 ? 1.880 -6.568 5.373 1.00 82.81 290 LEU A O 1
ATOM 2402 N N . SER A 1 291 ? 3.816 -7.507 4.733 1.00 82.31 291 SER A N 1
ATOM 2403 C CA . SER A 1 291 ? 3.620 -8.727 5.531 1.00 82.31 291 SER A CA 1
ATOM 2404 C C . SER A 1 291 ? 3.568 -8.443 7.031 1.00 82.31 291 SER A C 1
ATOM 2406 O O . SER A 1 291 ? 2.817 -9.107 7.739 1.00 82.31 291 SER A O 1
ATOM 2408 N N . LEU A 1 292 ? 4.294 -7.430 7.522 1.00 81.44 292 LEU A N 1
ATOM 2409 C CA . LEU A 1 292 ? 4.183 -6.955 8.904 1.00 81.44 292 LEU A CA 1
ATOM 2410 C C . LEU A 1 292 ? 2.819 -6.321 9.186 1.00 81.44 292 LEU A C 1
ATOM 2412 O O . LEU A 1 292 ? 2.230 -6.585 10.232 1.00 81.44 292 LEU A O 1
ATOM 2416 N N . PHE A 1 293 ? 2.292 -5.509 8.265 1.00 83.06 293 PHE A N 1
ATOM 2417 C CA . PHE A 1 293 ? 0.938 -4.964 8.398 1.00 83.06 293 PHE A CA 1
ATOM 2418 C C . PHE A 1 293 ? -0.111 -6.071 8.416 1.00 83.06 293 PHE A C 1
ATOM 2420 O O . PHE A 1 293 ? -0.972 -6.072 9.295 1.00 83.06 293 PHE A O 1
ATOM 2427 N N . VAL A 1 294 ? -0.014 -7.029 7.492 1.00 83.38 294 VAL A N 1
ATOM 2428 C CA . VAL A 1 294 ? -0.900 -8.197 7.450 1.00 83.38 294 VAL A CA 1
ATOM 2429 C C . VAL A 1 294 ? -0.794 -8.987 8.751 1.00 83.38 294 VAL A C 1
ATOM 2431 O O . VAL A 1 294 ? -1.822 -9.263 9.357 1.00 83.38 294 VAL A O 1
ATOM 2434 N N . ALA A 1 295 ? 0.417 -9.275 9.232 1.00 81.00 295 ALA A N 1
ATOM 2435 C CA . ALA A 1 295 ? 0.639 -10.014 10.472 1.00 81.00 295 ALA A CA 1
ATOM 2436 C C . ALA A 1 295 ? 0.039 -9.304 11.696 1.00 81.00 295 ALA A C 1
ATOM 2438 O O . ALA A 1 295 ? -0.651 -9.933 12.492 1.00 81.00 295 ALA A O 1
ATOM 2439 N N . VAL A 1 296 ? 0.249 -7.990 11.842 1.00 80.06 296 VAL A N 1
ATOM 2440 C CA . VAL A 1 296 ? -0.299 -7.219 12.972 1.00 80.06 296 VAL A CA 1
ATOM 2441 C C . VAL A 1 296 ? -1.820 -7.118 12.901 1.00 80.06 296 VAL A C 1
ATOM 2443 O O . VAL A 1 296 ? -2.489 -7.232 13.925 1.00 80.06 296 VAL A O 1
ATOM 2446 N N . ILE A 1 297 ? -2.390 -6.919 11.711 1.00 82.38 297 ILE A N 1
ATOM 2447 C CA . ILE A 1 297 ? -3.848 -6.886 11.543 1.00 82.38 297 ILE A CA 1
ATOM 2448 C C . ILE A 1 297 ? -4.446 -8.265 11.822 1.00 82.38 297 ILE A C 1
ATOM 2450 O O . ILE A 1 297 ? -5.475 -8.349 12.488 1.00 82.38 297 ILE A O 1
ATOM 2454 N N . LEU A 1 298 ? -3.810 -9.336 11.346 1.00 81.25 298 LEU A N 1
ATOM 2455 C CA . LEU A 1 298 ? -4.251 -10.705 11.584 1.00 81.25 298 LEU A CA 1
ATOM 2456 C C . LEU A 1 298 ? -4.191 -11.038 13.079 1.00 81.25 298 LEU A C 1
ATOM 2458 O O . LEU A 1 298 ? -5.185 -11.522 13.601 1.00 81.25 298 LEU A O 1
ATOM 2462 N N . ASP A 1 299 ? -3.126 -10.658 13.792 1.00 77.88 299 ASP A N 1
ATOM 2463 C CA . ASP A 1 299 ? -3.017 -10.790 15.258 1.00 77.88 299 ASP A CA 1
ATOM 2464 C C . ASP A 1 299 ? -4.111 -9.997 15.995 1.00 77.88 299 ASP A C 1
ATOM 2466 O O . ASP A 1 299 ? -4.663 -10.461 16.989 1.00 77.88 299 ASP A O 1
ATOM 2470 N N . ASN A 1 300 ? -4.474 -8.812 15.496 1.00 78.75 300 ASN A N 1
ATOM 2471 C CA . ASN A 1 300 ? -5.559 -8.013 16.068 1.00 78.75 300 ASN A CA 1
ATOM 2472 C C . ASN A 1 300 ? -6.955 -8.604 15.770 1.00 78.75 300 ASN A C 1
ATOM 2474 O O . ASN A 1 300 ? -7.883 -8.466 16.571 1.00 78.75 300 ASN A O 1
ATOM 2478 N N . LEU A 1 301 ? -7.130 -9.251 14.612 1.00 79.31 301 LEU A N 1
ATOM 2479 C CA . LEU A 1 301 ? -8.378 -9.906 14.209 1.00 79.31 301 LEU A CA 1
ATOM 2480 C C . LEU A 1 301 ? -8.542 -11.302 14.818 1.00 79.31 301 LEU A C 1
ATOM 2482 O O . LEU A 1 301 ? -9.681 -11.751 15.025 1.00 79.31 301 LEU A O 1
ATOM 2486 N N . GLU A 1 302 ? -7.439 -11.979 15.115 1.00 74.56 302 GLU A N 1
ATOM 2487 C CA . GLU A 1 302 ? -7.443 -13.249 15.811 1.00 74.56 302 GLU A CA 1
ATOM 2488 C C . GLU A 1 302 ? -8.072 -13.088 17.192 1.00 74.56 302 GLU A C 1
ATOM 2490 O O . GLU A 1 302 ? -7.880 -12.118 17.921 1.00 74.56 302 GLU A O 1
ATOM 2495 N N . MET A 1 303 ? -8.937 -14.040 17.531 1.00 63.50 303 MET A N 1
ATOM 2496 C CA . MET A 1 303 ? -9.475 -14.092 18.880 1.00 63.50 303 MET A CA 1
ATOM 2497 C C . MET A 1 303 ? -8.376 -14.522 19.845 1.00 63.50 303 MET A C 1
ATOM 2499 O O . MET A 1 303 ? -7.719 -15.532 19.581 1.00 63.50 303 MET A O 1
ATOM 2503 N N . ASP A 1 304 ? -8.282 -13.819 20.974 1.00 69.19 304 ASP A N 1
ATOM 2504 C CA . ASP A 1 304 ? -7.435 -14.201 22.101 1.00 69.19 304 ASP A CA 1
ATOM 2505 C C . ASP A 1 304 ? -7.646 -15.686 22.438 1.00 69.19 304 ASP A C 1
ATOM 2507 O O . ASP A 1 304 ? -8.789 -16.164 22.492 1.00 69.19 304 ASP A O 1
ATOM 2511 N N . GLU A 1 305 ? -6.556 -16.435 22.603 1.00 66.69 305 GLU A N 1
ATOM 2512 C CA . GLU A 1 305 ? -6.619 -17.870 22.879 1.00 66.69 305 GLU A CA 1
ATOM 2513 C C . GLU A 1 305 ? -7.426 -18.161 24.141 1.00 66.69 305 GLU A C 1
ATOM 2515 O O . GLU A 1 305 ? -8.198 -19.120 24.172 1.00 66.69 305 GLU A O 1
ATOM 2520 N N . GLU A 1 306 ? -7.323 -17.298 25.149 1.00 64.06 306 GLU A N 1
ATOM 2521 C CA . GLU A 1 306 ? -8.097 -17.417 26.382 1.00 64.06 306 GLU A CA 1
ATOM 2522 C C . GLU A 1 306 ? -9.596 -17.247 26.113 1.00 64.06 306 GLU A C 1
ATOM 2524 O O . GLU A 1 306 ? -10.416 -18.045 26.572 1.00 64.06 306 GLU A O 1
ATOM 2529 N N . LEU A 1 307 ? -9.980 -16.303 25.251 1.00 72.31 307 LEU A N 1
ATOM 2530 C CA . LEU A 1 307 ? -11.374 -16.140 24.842 1.00 72.31 307 LEU A CA 1
ATOM 2531 C C . LEU A 1 307 ? -11.868 -17.326 23.993 1.00 72.31 307 LEU A C 1
ATOM 2533 O O . LEU A 1 307 ? -13.032 -17.721 24.113 1.00 72.31 307 LEU A O 1
ATOM 2537 N N . LYS A 1 308 ? -11.009 -17.925 23.152 1.00 73.25 308 LYS A N 1
ATOM 2538 C CA . LYS A 1 308 ? -11.328 -19.169 22.422 1.00 73.25 308 LYS A CA 1
ATOM 2539 C C . LYS A 1 308 ? -11.582 -20.320 23.402 1.00 73.25 308 LYS A C 1
ATOM 2541 O O . LYS A 1 308 ? -12.611 -20.987 23.277 1.00 73.25 308 LYS A O 1
ATOM 2546 N N . LYS A 1 309 ? -10.709 -20.510 24.399 1.00 77.19 309 LYS A N 1
ATOM 2547 C CA . LYS A 1 309 ? -10.854 -21.533 25.451 1.00 77.19 309 LYS A CA 1
ATOM 2548 C C . LYS A 1 309 ? -12.128 -21.318 26.266 1.00 77.19 309 LYS A C 1
ATOM 2550 O O . LYS A 1 309 ? -12.905 -22.254 26.420 1.00 77.19 309 LYS A O 1
ATOM 2555 N N . VAL A 1 310 ? -12.411 -20.091 26.707 1.00 77.44 310 VAL A N 1
ATOM 2556 C CA . VAL A 1 310 ? -13.637 -19.765 27.460 1.00 77.44 310 VAL A CA 1
ATOM 2557 C C . VAL A 1 310 ? -14.894 -20.046 26.633 1.00 77.44 310 VAL A C 1
ATOM 2559 O O . VAL A 1 310 ? -15.845 -20.634 27.149 1.00 77.44 310 VAL A O 1
ATOM 2562 N N . LYS A 1 311 ? -14.918 -19.693 25.339 1.00 76.56 311 LYS A N 1
ATOM 2563 C CA . LYS A 1 311 ? -16.060 -20.024 24.468 1.00 76.56 311 LYS A CA 1
ATOM 2564 C C . LYS A 1 311 ? -16.223 -21.530 24.266 1.00 76.56 311 LYS A C 1
ATOM 2566 O O . LYS A 1 311 ? -17.354 -22.011 24.281 1.00 76.56 311 LYS A O 1
ATOM 2571 N N . GLN A 1 312 ? -15.127 -22.273 24.107 1.00 76.94 312 GLN A N 1
ATOM 2572 C CA . GLN A 1 312 ? -15.164 -23.736 24.012 1.00 76.94 312 GLN A CA 1
ATOM 2573 C C . GLN A 1 312 ? -15.669 -24.381 25.307 1.00 76.94 312 GLN A C 1
ATOM 2575 O O . GLN A 1 312 ? -16.497 -25.289 25.251 1.00 76.94 312 GLN A O 1
ATOM 2580 N N . LEU A 1 313 ? -15.222 -23.890 26.466 1.00 82.00 313 LEU A N 1
ATOM 2581 C CA . LEU A 1 313 ? -15.686 -24.352 27.773 1.00 82.00 313 LEU A CA 1
ATOM 2582 C C . LEU A 1 313 ? -17.181 -24.081 27.957 1.00 82.00 313 LEU A C 1
ATOM 2584 O O . LEU A 1 313 ? -17.919 -25.020 28.231 1.00 82.00 313 LEU A O 1
ATOM 2588 N N . ARG A 1 314 ? -17.655 -22.856 27.692 1.00 82.56 314 ARG A N 1
ATOM 2589 C CA . ARG A 1 314 ? -19.091 -22.530 27.762 1.00 82.56 314 ARG A CA 1
ATOM 2590 C C . ARG A 1 314 ? -19.937 -23.369 26.805 1.00 82.56 314 ARG A C 1
ATOM 2592 O O . ARG A 1 314 ? -21.029 -23.792 27.169 1.00 82.56 314 ARG A O 1
ATOM 2599 N N . ALA A 1 315 ? -19.450 -23.635 25.592 1.00 83.31 315 ALA A N 1
ATOM 2600 C CA . ALA A 1 315 ? -20.144 -24.517 24.654 1.00 83.31 315 ALA A CA 1
ATOM 2601 C C . ALA A 1 315 ? -20.230 -25.956 25.192 1.00 83.31 315 ALA A C 1
ATOM 2603 O O . ALA A 1 315 ? -21.274 -26.596 25.088 1.00 83.31 315 ALA A O 1
ATOM 2604 N N . ARG A 1 316 ? -19.154 -26.453 25.813 1.00 85.94 316 ARG A N 1
ATOM 2605 C CA . ARG A 1 316 ? -19.119 -27.779 26.441 1.00 85.94 316 ARG A CA 1
ATOM 2606 C C . ARG A 1 316 ? -20.040 -27.868 27.660 1.00 85.94 316 ARG A C 1
ATOM 2608 O O . ARG A 1 316 ? -20.700 -28.889 27.830 1.00 85.94 316 ARG A O 1
ATOM 2615 N N . GLU A 1 317 ? -20.104 -26.818 28.474 1.00 89.44 317 GLU A N 1
ATOM 2616 C CA . GLU A 1 317 ? -21.030 -26.709 29.607 1.00 89.44 317 GLU A CA 1
ATOM 2617 C C . GLU A 1 317 ? -22.485 -26.703 29.136 1.00 89.44 317 GLU A C 1
ATOM 2619 O O . GLU A 1 317 ? -23.258 -27.531 29.597 1.00 89.44 317 GLU A O 1
ATOM 2624 N N . ALA A 1 318 ? -22.838 -25.890 28.136 1.00 87.12 318 ALA A N 1
ATOM 2625 C CA . ALA A 1 318 ? -24.197 -25.856 27.589 1.00 87.12 318 ALA A CA 1
ATOM 2626 C C . ALA A 1 318 ? -24.655 -27.221 27.044 1.00 87.12 318 ALA A C 1
ATOM 2628 O O . ALA A 1 318 ? -25.805 -27.620 27.222 1.00 87.12 318 ALA A O 1
ATOM 2629 N N . VAL A 1 319 ? -23.747 -27.960 26.397 1.00 88.56 319 VAL A N 1
ATOM 2630 C CA . VAL A 1 319 ? -24.019 -29.326 25.929 1.00 88.56 319 VAL A CA 1
ATOM 2631 C C . VAL A 1 319 ? -24.211 -30.284 27.105 1.00 88.56 319 VAL A C 1
ATOM 2633 O O . VAL A 1 319 ? -25.144 -31.084 27.086 1.00 88.56 319 VAL A O 1
ATOM 2636 N N . ARG A 1 320 ? -23.361 -30.209 28.138 1.00 89.25 320 ARG A N 1
ATOM 2637 C CA . ARG A 1 320 ? -23.491 -31.036 29.347 1.00 89.25 320 ARG A CA 1
ATOM 2638 C C . ARG A 1 320 ? -24.828 -30.787 30.048 1.00 89.25 320 ARG A C 1
ATOM 2640 O O . ARG A 1 320 ? -25.530 -31.749 30.340 1.00 89.25 320 ARG A O 1
ATOM 2647 N N . ASP A 1 321 ? -25.194 -29.526 30.246 1.00 91.00 321 ASP A N 1
ATOM 2648 C CA . ASP A 1 321 ? -26.431 -29.134 30.924 1.00 91.00 321 ASP A CA 1
ATOM 2649 C C . ASP A 1 321 ? -27.671 -29.599 30.130 1.00 91.00 321 ASP A C 1
ATOM 2651 O O . ASP A 1 321 ? -28.670 -30.028 30.709 1.00 91.00 321 ASP A O 1
ATOM 2655 N N . PHE A 1 322 ? -27.597 -29.605 28.792 1.00 91.19 322 PHE A N 1
ATOM 2656 C CA . PHE A 1 322 ? -28.643 -30.167 27.930 1.00 91.19 322 PHE A CA 1
ATOM 2657 C C . PHE A 1 322 ? -28.805 -31.688 28.103 1.00 91.19 322 PHE A C 1
ATOM 2659 O O . PHE A 1 322 ? -29.932 -32.182 28.185 1.00 91.19 322 PHE A O 1
ATOM 2666 N N . TYR A 1 323 ? -27.701 -32.438 28.189 1.00 89.31 323 TYR A N 1
ATOM 2667 C CA . TYR A 1 323 ? -27.749 -33.881 28.454 1.00 89.31 323 TYR A CA 1
ATOM 2668 C C . TYR A 1 323 ? -28.280 -34.197 29.854 1.00 89.31 323 TYR A C 1
ATOM 2670 O O . TYR A 1 323 ? -29.069 -35.128 30.009 1.00 89.31 323 TYR A O 1
ATOM 2678 N N . GLU A 1 324 ? -27.892 -33.418 30.862 1.00 90.44 324 GLU A N 1
ATOM 2679 C CA . GLU A 1 324 ? -28.387 -33.581 32.231 1.00 90.44 324 GLU A CA 1
ATOM 2680 C C . GLU A 1 324 ? -29.898 -33.310 32.309 1.00 90.44 324 GLU A C 1
ATOM 2682 O O . GLU A 1 324 ? -30.646 -34.084 32.907 1.00 90.44 324 GLU A O 1
ATOM 2687 N N . PHE A 1 325 ? -30.382 -32.284 31.603 1.00 90.38 325 PHE A N 1
ATOM 2688 C CA . PHE A 1 325 ? -31.813 -32.013 31.465 1.00 90.38 325 PHE A CA 1
ATOM 2689 C C . PHE A 1 325 ? -32.576 -33.163 30.782 1.00 90.38 325 PHE A C 1
ATOM 2691 O O . PHE A 1 325 ? -33.642 -33.560 31.260 1.00 90.38 325 PHE A O 1
ATOM 2698 N N . LEU A 1 326 ? -32.037 -33.729 29.695 1.00 87.12 326 LEU A N 1
ATOM 2699 C CA . LEU A 1 326 ? -32.627 -34.893 29.020 1.00 87.12 326 LEU A CA 1
ATOM 2700 C C . LEU A 1 326 ? -32.695 -36.121 29.936 1.00 87.12 326 LEU A C 1
ATOM 2702 O O . LEU A 1 326 ? -33.737 -36.770 30.006 1.00 87.12 326 LEU A O 1
ATOM 2706 N N . PHE A 1 327 ? -31.623 -36.400 30.677 1.00 89.88 327 PHE A N 1
ATOM 2707 C CA . PHE A 1 327 ? -31.568 -37.513 31.624 1.00 89.88 327 PHE A CA 1
ATOM 2708 C C . PHE A 1 327 ? -32.604 -37.363 32.751 1.00 89.88 327 PHE A C 1
ATOM 2710 O O . PHE A 1 327 ? -33.311 -38.315 33.085 1.00 89.88 327 PHE A O 1
ATOM 2717 N N . LEU A 1 328 ? -32.765 -36.153 33.300 1.00 89.25 328 LEU A N 1
ATOM 2718 C CA . LEU A 1 328 ? -33.788 -35.863 34.311 1.00 89.25 328 LEU A CA 1
ATOM 2719 C C . LEU A 1 328 ? -35.220 -35.997 33.767 1.00 89.25 328 LEU A C 1
ATOM 2721 O O . LEU A 1 328 ? -36.124 -36.402 34.502 1.00 89.25 328 LEU A O 1
ATOM 2725 N N . LEU A 1 329 ? -35.450 -35.670 32.491 1.00 85.56 329 LEU A N 1
ATOM 2726 C CA . LEU A 1 329 ? -36.743 -35.894 31.839 1.00 85.56 329 LEU A CA 1
ATOM 2727 C C . LEU A 1 329 ? -37.047 -37.380 31.633 1.00 85.56 329 LEU A C 1
ATOM 2729 O O . LEU A 1 329 ? -38.206 -37.779 31.747 1.00 85.56 329 LEU A O 1
ATOM 2733 N N . GLU A 1 330 ? -36.032 -38.190 31.342 1.00 85.50 330 GLU A N 1
ATOM 2734 C CA . GLU A 1 330 ? -36.172 -39.638 31.189 1.00 85.50 330 GLU A CA 1
ATOM 2735 C C . GLU A 1 330 ? -36.474 -40.311 32.537 1.00 85.50 330 GLU A C 1
ATOM 2737 O O . GLU A 1 330 ? -37.420 -41.090 32.633 1.00 85.50 330 GLU A O 1
ATOM 2742 N N . GLN A 1 331 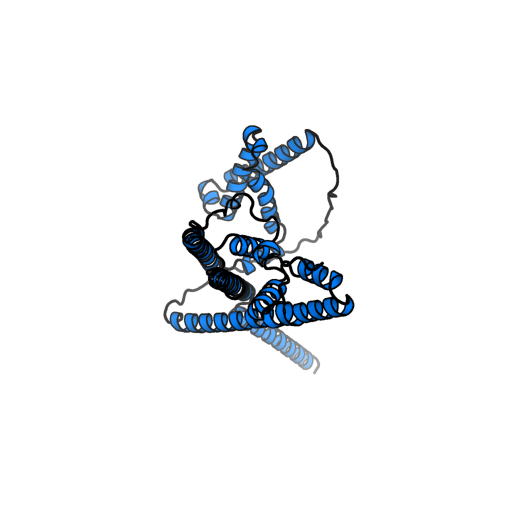? -35.787 -39.897 33.608 1.00 81.06 331 GLN A N 1
ATOM 2743 C CA . GLN A 1 331 ? -36.063 -40.336 34.983 1.00 81.06 331 GLN A CA 1
ATOM 2744 C C . GLN A 1 331 ? -37.457 -39.933 35.489 1.00 81.06 331 GLN A C 1
ATOM 2746 O O . GLN A 1 331 ? -38.028 -40.633 36.313 1.00 81.06 331 GLN A O 1
ATOM 2751 N N . ARG A 1 332 ? -38.035 -38.821 35.009 1.00 76.81 332 ARG A N 1
ATOM 2752 C CA . ARG A 1 332 ? -39.421 -38.430 35.342 1.00 76.81 332 ARG A CA 1
ATOM 2753 C C . ARG A 1 332 ? -40.493 -39.227 34.598 1.00 76.81 332 ARG A C 1
ATOM 2755 O O . ARG A 1 332 ? -41.666 -39.107 34.952 1.00 76.81 332 ARG A O 1
ATOM 2762 N N . LYS A 1 333 ? -40.134 -39.935 33.524 1.00 71.12 333 LYS A N 1
ATOM 2763 C CA . LYS A 1 333 ? -41.074 -40.746 32.736 1.00 71.12 333 LYS A CA 1
ATOM 2764 C C . LYS A 1 333 ? -41.160 -42.200 33.207 1.00 71.12 333 LYS A C 1
ATOM 2766 O O . LYS A 1 333 ? -42.136 -42.852 32.840 1.00 71.12 333 LYS A O 1
ATOM 2771 N N . SER A 1 334 ? -40.181 -42.689 33.975 1.00 57.75 334 SER A N 1
ATOM 2772 C CA . SER A 1 334 ? -40.260 -43.962 34.712 1.00 57.75 334 SER A CA 1
ATOM 2773 C C . SER A 1 334 ? -40.876 -43.750 36.084 1.00 57.75 334 SER A C 1
ATOM 2775 O O . SER A 1 334 ? -41.681 -44.608 36.500 1.00 57.75 334 SER A O 1
#

Foldseek 3Di:
DDDPDDCLRVFLELDPPDPVSVVLNLLCLLCVFPVVVSLVVCVVVDVNVVSVVVSVVSNCPRNPPVLVVLLVVLLVVVVVVVVVVCVVCVVDDDDDDDDPDDDDDDDDDDDDDDDPDPDDDDDDPVVLVVLVVVLVVLVVVLVVVCVVQPVVRLVVDPVSVLSVVLSVLSVVCNDPVNVVVCPSVVSVVCVCVVCCVVDPVSVVVVCLQCPPVPLVVVLVVVVVVVVVVVVVVVCVVQVPQPPPPCPVPDPPGDPSVVLRVSLSSDDPVCSVVSSVVSSVVCCCCSSPSVSSSVSSSVVSNDDDVVVVVVVVVVVVVVVVVVVVVVVVVVVVVD

pLDDT: mean 75.13, std 16.44, range [26.45, 95.12]

Organism: Angiostrongylus cantonensis (NCBI:txid6313)